Protein AF-A0A7Y0ZDL3-F1 (afdb_monomer_lite)

pLDDT: mean 81.33, std 14.42, range [29.66, 95.25]

Radius of gyration: 16.99 Å; chains: 1; bounding box: 47×40×41 Å

Secondary structure (DSSP, 8-state):
---PPP---HHHHHHHHHHHHHHHT-TTT--PPB---SS--SPPPBPPPPPTTHHHHHHHHHHH-HHHHHHHHHHHHHHHHHHHH--TT--TTS--HHHH--SHHHHHHHHHHHHHHHH-TT-THHHHHHHHHHHHHHHHHHHHHHHHT---HHHHHHHHHHHHHHHT-HHHHHHHHHHHTTSHHHHHHHHHHHHHHHHHHHHHHHHH-TT-HHHHSPPP----

Structure (mmCIF, N/CA/C/O backbone):
data_AF-A0A7Y0ZDL3-F1
#
_entry.id   AF-A0A7Y0ZDL3-F1
#
loop_
_atom_site.group_PDB
_atom_site.id
_atom_site.type_symbol
_atom_site.label_atom_id
_atom_site.label_alt_id
_atom_site.label_comp_id
_atom_site.label_asym_id
_atom_site.label_entity_id
_atom_site.label_seq_id
_atom_site.pdbx_PDB_ins_code
_atom_site.Cartn_x
_atom_site.Cartn_y
_atom_site.Cartn_z
_atom_site.occupancy
_atom_site.B_iso_or_equiv
_atom_site.auth_seq_id
_atom_site.auth_comp_id
_atom_site.auth_asym_id
_atom_site.auth_atom_id
_atom_site.pdbx_PDB_model_num
ATOM 1 N N . MET A 1 1 ? -20.810 -1.955 17.744 1.00 29.66 1 MET A N 1
ATOM 2 C CA . MET A 1 1 ? -20.330 -3.353 17.796 1.00 29.66 1 MET A CA 1
ATOM 3 C C . MET A 1 1 ? -18.933 -3.372 17.199 1.00 29.66 1 MET A C 1
ATOM 5 O O . MET A 1 1 ? -18.768 -2.833 16.114 1.00 29.66 1 MET A O 1
ATOM 9 N N . SER A 1 2 ? -17.932 -3.870 17.929 1.00 33.62 2 SER A N 1
ATOM 10 C CA . SER A 1 2 ? -16.551 -3.955 17.432 1.00 33.62 2 SER A CA 1
ATOM 11 C C . SER A 1 2 ? -16.478 -5.086 16.408 1.00 33.62 2 SER A C 1
ATOM 13 O O . SER A 1 2 ? -16.576 -6.255 16.780 1.00 33.62 2 SER A O 1
ATOM 15 N N . ILE A 1 3 ? -16.409 -4.742 15.122 1.00 42.50 3 ILE A N 1
ATOM 16 C CA . ILE A 1 3 ? -16.114 -5.708 14.063 1.00 42.50 3 ILE A CA 1
ATOM 17 C C . ILE A 1 3 ? -14.666 -6.133 14.303 1.00 42.50 3 ILE A C 1
ATOM 19 O O . ILE A 1 3 ? -13.762 -5.307 14.202 1.00 42.50 3 ILE A O 1
ATOM 23 N N . LYS A 1 4 ? -14.446 -7.389 14.704 1.00 55.75 4 LYS A N 1
ATOM 24 C CA . LYS A 1 4 ? -13.088 -7.928 14.811 1.00 55.75 4 LYS A CA 1
ATOM 25 C C . LYS A 1 4 ? -12.464 -7.875 13.419 1.00 55.75 4 LYS A C 1
ATOM 27 O O . LYS A 1 4 ? -13.044 -8.423 12.485 1.00 55.75 4 LYS A O 1
ATOM 32 N N . SER A 1 5 ? -11.314 -7.218 13.292 1.00 60.34 5 SER A N 1
ATOM 33 C CA . SER A 1 5 ? -10.547 -7.219 12.049 1.00 60.34 5 SER A CA 1
ATOM 34 C C . SER A 1 5 ? -10.265 -8.662 11.607 1.00 60.34 5 SER A C 1
ATOM 36 O O . SER A 1 5 ? -10.035 -9.523 12.466 1.00 60.34 5 SER A O 1
ATOM 38 N N . PRO A 1 6 ? -10.293 -8.955 10.296 1.00 67.00 6 PRO A N 1
ATOM 39 C CA . PRO A 1 6 ? -9.983 -10.288 9.796 1.00 67.00 6 PRO A CA 1
ATOM 40 C C . PRO A 1 6 ? -8.557 -10.676 10.200 1.00 67.00 6 PRO A C 1
ATOM 42 O O . PRO A 1 6 ? -7.637 -9.866 10.119 1.00 67.00 6 PRO A O 1
ATOM 45 N N . VAL A 1 7 ? -8.355 -11.914 10.646 1.00 80.88 7 VAL A N 1
ATOM 46 C CA . VAL A 1 7 ? -7.016 -12.425 10.968 1.00 80.88 7 VAL A CA 1
ATOM 47 C C . VAL A 1 7 ? -6.494 -13.163 9.741 1.00 80.88 7 VAL A C 1
ATOM 49 O O . VAL A 1 7 ? -6.932 -14.277 9.461 1.00 80.88 7 VAL A O 1
ATOM 52 N N . PHE A 1 8 ? -5.585 -12.532 8.999 1.00 88.12 8 PHE A N 1
ATOM 53 C CA . PHE A 1 8 ? -4.926 -13.148 7.847 1.00 88.12 8 PHE A CA 1
ATOM 54 C C . PHE A 1 8 ? -3.656 -13.881 8.276 1.00 88.12 8 PHE A C 1
ATOM 56 O O . PHE A 1 8 ? -2.901 -13.397 9.120 1.00 88.12 8 PHE A O 1
ATOM 63 N N . THR A 1 9 ? -3.406 -15.046 7.685 1.00 90.56 9 THR A N 1
ATOM 64 C CA . THR A 1 9 ? -2.157 -15.784 7.892 1.00 90.56 9 THR A CA 1
ATOM 65 C C . THR A 1 9 ? -1.012 -15.156 7.099 1.00 90.56 9 THR A C 1
ATOM 67 O O . THR A 1 9 ? -1.233 -14.501 6.080 1.00 90.56 9 THR A O 1
ATOM 70 N N . GLU A 1 10 ? 0.229 -15.409 7.525 1.00 92.44 10 GLU A N 1
ATOM 71 C CA . GLU A 1 10 ? 1.434 -14.976 6.799 1.00 92.44 10 GLU A CA 1
ATOM 72 C C . GLU A 1 10 ? 1.408 -15.437 5.334 1.00 92.44 10 GLU A C 1
ATOM 74 O O . GLU A 1 10 ? 1.715 -14.661 4.439 1.00 92.44 10 GLU A O 1
ATOM 79 N N . ALA A 1 11 ? 0.943 -16.664 5.073 1.00 91.75 11 ALA A N 1
ATOM 80 C CA . ALA A 1 11 ? 0.829 -17.204 3.720 1.00 91.75 11 ALA A CA 1
ATOM 81 C C . ALA A 1 11 ? -0.214 -16.464 2.864 1.00 91.75 11 ALA A C 1
ATOM 83 O O . ALA A 1 11 ? 0.045 -16.185 1.695 1.00 91.75 11 ALA A O 1
ATOM 84 N N . GLN A 1 12 ? -1.376 -16.118 3.435 1.00 92.25 12 GLN A N 1
ATOM 85 C CA . GLN A 1 12 ? -2.401 -15.341 2.726 1.00 92.25 12 GLN A CA 1
ATOM 86 C C . GLN A 1 12 ? -1.878 -13.950 2.358 1.00 92.25 12 GLN A C 1
ATOM 88 O O . GLN A 1 12 ? -2.032 -13.511 1.220 1.00 92.25 12 GLN A O 1
ATOM 93 N N . VAL A 1 13 ? -1.231 -13.276 3.312 1.00 92.75 13 VAL A N 1
ATOM 94 C CA . VAL A 1 13 ? -0.652 -11.945 3.100 1.00 92.75 13 VAL A CA 1
ATOM 95 C C . VAL A 1 13 ? 0.498 -12.008 2.093 1.00 92.75 13 VAL A C 1
ATOM 97 O O . VAL A 1 13 ? 0.552 -11.187 1.182 1.00 92.75 13 VAL A O 1
ATOM 100 N N . GLY A 1 14 ? 1.375 -13.007 2.208 1.00 93.31 14 GLY A N 1
ATOM 101 C CA . GLY A 1 14 ? 2.496 -13.223 1.295 1.00 93.31 14 GLY A CA 1
ATOM 102 C C . GLY A 1 14 ? 2.042 -13.431 -0.146 1.00 93.31 14 GLY A C 1
ATOM 103 O O . GLY A 1 14 ? 2.567 -12.778 -1.040 1.00 93.31 14 GLY A O 1
ATOM 104 N N . ALA A 1 15 ? 1.015 -14.255 -0.377 1.00 91.69 15 ALA A N 1
ATOM 105 C CA . ALA A 1 15 ? 0.464 -14.472 -1.714 1.00 91.69 15 ALA A CA 1
ATOM 106 C C . ALA A 1 15 ? -0.126 -13.186 -2.322 1.00 91.69 15 ALA A C 1
ATOM 108 O O . ALA A 1 15 ? 0.198 -12.832 -3.456 1.00 91.69 15 ALA A O 1
ATOM 109 N N . ALA A 1 16 ? -0.930 -12.445 -1.551 1.00 92.12 16 ALA A N 1
ATOM 110 C CA . ALA A 1 16 ? -1.521 -11.187 -2.009 1.00 92.12 16 ALA A CA 1
ATOM 111 C C . ALA A 1 16 ? -0.452 -10.130 -2.335 1.00 92.12 16 ALA A C 1
ATOM 113 O O . ALA A 1 16 ? -0.540 -9.433 -3.347 1.00 92.12 16 ALA A O 1
ATOM 114 N N . LEU A 1 17 ? 0.583 -10.027 -1.498 1.00 94.38 17 LEU A N 1
ATOM 115 C CA . LEU A 1 17 ? 1.701 -9.111 -1.714 1.00 94.38 17 LEU A CA 1
ATOM 116 C C . LEU A 1 17 ? 2.588 -9.540 -2.881 1.00 94.38 17 LEU A C 1
ATOM 118 O O . LEU A 1 17 ? 3.048 -8.674 -3.614 1.00 94.38 17 LEU A O 1
ATOM 122 N N . ALA A 1 18 ? 2.804 -10.839 -3.094 1.00 93.50 18 ALA A N 1
ATOM 123 C CA . ALA A 1 18 ? 3.560 -11.341 -4.240 1.00 93.50 18 ALA A CA 1
ATOM 124 C C . ALA A 1 18 ? 2.878 -10.967 -5.563 1.00 93.50 18 ALA A C 1
ATOM 126 O O . ALA A 1 18 ? 3.535 -10.512 -6.497 1.00 93.50 18 ALA A O 1
ATOM 127 N N . GLN A 1 19 ? 1.549 -11.076 -5.622 1.00 90.75 19 GLN A N 1
ATOM 128 C CA . GLN A 1 19 ? 0.766 -10.643 -6.781 1.00 90.75 19 GLN A CA 1
ATOM 129 C C . GLN A 1 19 ? 0.789 -9.123 -6.965 1.00 90.75 19 GLN A C 1
ATOM 131 O O . GLN A 1 19 ? 0.896 -8.639 -8.090 1.00 90.75 19 GLN A O 1
ATOM 136 N N . ALA A 1 20 ? 0.705 -8.363 -5.870 1.00 91.88 20 ALA A N 1
ATOM 137 C CA . ALA A 1 20 ? 0.750 -6.905 -5.914 1.00 91.88 20 ALA A CA 1
ATOM 138 C C . ALA A 1 20 ? 2.154 -6.357 -6.220 1.00 91.88 20 ALA A C 1
ATOM 140 O O . ALA A 1 20 ? 2.264 -5.260 -6.761 1.00 91.88 20 ALA A O 1
ATOM 141 N N . ALA A 1 21 ? 3.228 -7.089 -5.908 1.00 91.81 21 ALA A N 1
ATOM 142 C CA . ALA A 1 21 ? 4.608 -6.615 -6.030 1.00 91.81 21 ALA A CA 1
ATOM 143 C C . ALA A 1 21 ? 4.950 -6.160 -7.457 1.00 91.81 21 ALA A C 1
ATOM 145 O O . ALA A 1 21 ? 5.568 -5.110 -7.626 1.00 91.81 21 ALA A O 1
ATOM 146 N N . GLY A 1 22 ? 4.481 -6.888 -8.478 1.00 89.56 22 GLY A N 1
ATOM 147 C CA . GLY A 1 22 ? 4.678 -6.511 -9.883 1.00 89.56 22 GLY A CA 1
ATOM 148 C C . GLY A 1 22 ? 4.036 -5.170 -10.258 1.00 89.56 22 GLY A C 1
ATOM 149 O O . GLY A 1 22 ? 4.544 -4.467 -11.126 1.00 89.56 22 GLY A O 1
ATOM 150 N N . LEU A 1 23 ? 2.964 -4.783 -9.562 1.00 91.56 23 LEU A N 1
ATOM 151 C CA . LEU A 1 23 ? 2.275 -3.501 -9.727 1.00 91.56 23 LEU A CA 1
ATOM 152 C C . LEU A 1 23 ? 2.922 -2.406 -8.864 1.00 91.56 23 LEU A C 1
ATOM 154 O O . LEU A 1 23 ? 3.102 -1.277 -9.316 1.00 91.56 23 LEU A O 1
ATOM 158 N N . ILE A 1 24 ? 3.320 -2.742 -7.632 1.00 91.19 24 ILE A N 1
ATOM 159 C CA . ILE A 1 24 ? 3.966 -1.819 -6.686 1.00 91.19 24 ILE A CA 1
ATOM 160 C C . ILE A 1 24 ? 5.300 -1.312 -7.223 1.00 91.19 24 ILE A C 1
ATOM 162 O O . ILE A 1 24 ? 5.547 -0.098 -7.233 1.00 91.19 24 ILE A O 1
ATOM 166 N N . PHE A 1 25 ? 6.123 -2.242 -7.701 1.00 91.19 25 PHE A N 1
ATOM 167 C CA . PHE A 1 25 ? 7.469 -1.983 -8.197 1.00 91.19 25 PHE A CA 1
ATOM 168 C C . PHE A 1 25 ? 7.529 -1.857 -9.718 1.00 91.19 25 PHE A C 1
ATOM 170 O O . PHE A 1 25 ? 8.612 -1.914 -10.298 1.00 91.19 25 PHE A O 1
ATOM 177 N N . HIS A 1 26 ? 6.381 -1.671 -10.378 1.00 90.31 26 HIS A N 1
ATOM 178 C CA . HIS A 1 26 ? 6.363 -1.494 -11.821 1.00 90.31 26 HIS A CA 1
ATOM 179 C C . HIS A 1 26 ? 7.231 -0.282 -12.221 1.00 90.31 26 HIS A C 1
ATOM 181 O O . HIS A 1 26 ? 7.056 0.789 -11.633 1.00 90.31 26 HIS A O 1
ATOM 187 N N . PRO A 1 27 ? 8.106 -0.378 -13.243 1.00 84.88 27 PRO A N 1
ATOM 188 C CA . PRO A 1 27 ? 9.047 0.693 -13.600 1.00 84.88 27 PRO A CA 1
ATOM 189 C C . PRO A 1 27 ? 8.412 2.049 -13.941 1.00 84.88 27 PRO A C 1
ATOM 191 O O . PRO A 1 27 ? 9.058 3.083 -13.833 1.00 84.88 27 PRO A O 1
ATOM 194 N N . GLN A 1 28 ? 7.147 2.055 -14.371 1.00 82.81 28 GLN A N 1
ATOM 195 C CA . GLN A 1 28 ? 6.403 3.291 -14.656 1.00 82.81 28 GLN A CA 1
ATOM 196 C C . GLN A 1 28 ? 5.867 3.991 -13.397 1.00 82.81 28 GLN A C 1
ATOM 198 O O . GLN A 1 28 ? 5.511 5.167 -13.456 1.00 82.81 28 GLN A O 1
ATOM 203 N N . LEU A 1 29 ? 5.776 3.275 -12.274 1.00 81.50 29 LEU A N 1
ATOM 204 C CA . LEU A 1 29 ? 5.178 3.766 -11.033 1.00 81.50 29 LEU A CA 1
ATOM 205 C C . LEU A 1 29 ? 6.212 3.942 -9.928 1.00 81.50 29 LEU A C 1
ATOM 207 O O . LEU A 1 29 ? 6.164 4.933 -9.207 1.00 81.50 29 LEU A O 1
ATOM 211 N N . PHE A 1 30 ? 7.124 2.983 -9.782 1.00 83.06 30 PHE A N 1
ATOM 212 C CA . PHE A 1 30 ? 8.132 3.016 -8.738 1.00 83.06 30 PHE A CA 1
ATOM 213 C C . PHE A 1 30 ? 9.218 4.036 -9.044 1.00 83.06 30 PHE A C 1
ATOM 215 O O . PHE A 1 30 ? 9.770 4.082 -10.144 1.00 83.06 30 PHE A O 1
ATOM 222 N N . ARG A 1 31 ? 9.534 4.844 -8.035 1.00 80.81 31 ARG A N 1
ATOM 223 C CA . ARG A 1 31 ? 10.557 5.876 -8.112 1.00 80.81 31 ARG A CA 1
ATOM 224 C C . ARG A 1 31 ? 11.473 5.740 -6.901 1.00 80.81 31 ARG A C 1
ATOM 226 O O . ARG A 1 31 ? 10.969 5.753 -5.780 1.00 80.81 31 ARG A O 1
ATOM 233 N N . PRO A 1 32 ? 12.797 5.650 -7.095 1.00 83.06 32 PRO A N 1
ATOM 234 C CA . PRO A 1 32 ? 13.728 5.729 -5.984 1.00 83.06 32 PRO A CA 1
ATOM 235 C C . PRO A 1 32 ? 13.571 7.069 -5.261 1.00 83.06 32 PRO A C 1
ATOM 237 O O . PRO A 1 32 ? 13.700 8.124 -5.884 1.00 83.06 32 PRO A O 1
ATOM 240 N N . MET A 1 33 ? 13.287 7.037 -3.961 1.00 86.56 33 MET A N 1
ATOM 241 C CA . MET A 1 33 ? 13.129 8.240 -3.147 1.00 86.56 33 MET A CA 1
ATOM 242 C C . MET A 1 33 ? 14.421 8.592 -2.420 1.00 86.56 33 MET A C 1
ATOM 244 O O . MET A 1 33 ? 15.151 7.691 -2.005 1.00 86.56 33 MET A O 1
ATOM 248 N N . PRO A 1 34 ? 14.718 9.881 -2.204 1.00 81.12 34 PRO A N 1
ATOM 249 C CA . PRO A 1 34 ? 15.809 10.268 -1.323 1.00 81.12 34 PRO A CA 1
ATOM 250 C C . PRO A 1 34 ? 15.528 9.813 0.119 1.00 81.12 34 PRO A C 1
ATOM 252 O O . PRO A 1 34 ? 14.418 9.963 0.637 1.00 81.12 34 PRO A O 1
ATOM 255 N N . LYS A 1 35 ? 16.555 9.283 0.790 1.00 79.75 35 LYS A N 1
ATOM 256 C CA . LYS A 1 35 ? 16.533 9.056 2.237 1.00 79.75 35 LYS A CA 1
ATOM 257 C C . LYS A 1 35 ? 16.864 10.372 2.941 1.00 79.75 35 LYS A C 1
ATOM 259 O O . LYS A 1 35 ? 17.979 10.881 2.827 1.00 79.75 35 LYS A O 1
ATOM 264 N N . ILE A 1 36 ? 15.896 10.929 3.660 1.00 76.38 36 ILE A N 1
ATOM 265 C CA . ILE A 1 36 ? 16.083 12.121 4.491 1.00 76.38 36 ILE A CA 1
ATOM 266 C C . ILE A 1 36 ? 16.839 11.676 5.746 1.00 76.38 36 ILE A C 1
ATOM 268 O O . ILE A 1 36 ? 16.393 10.764 6.43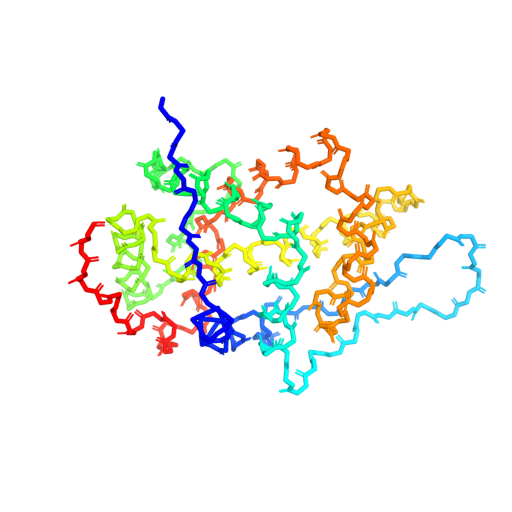3 1.00 76.38 36 ILE A O 1
ATOM 272 N N . THR A 1 37 ? 17.983 12.294 6.048 1.00 69.44 37 THR A N 1
ATOM 273 C CA . THR A 1 37 ? 18.784 12.017 7.252 1.00 69.44 37 THR A CA 1
ATOM 274 C C . THR A 1 37 ? 18.732 13.192 8.229 1.00 69.44 37 THR A C 1
ATOM 276 O O . THR A 1 37 ? 18.714 14.360 7.832 1.00 69.44 37 THR A O 1
ATOM 279 N N . LEU A 1 38 ? 18.716 12.891 9.532 1.00 64.00 38 LEU A N 1
ATOM 280 C CA . LEU A 1 38 ? 18.836 13.909 10.575 1.00 64.00 38 LEU A CA 1
ATOM 281 C C . LEU A 1 38 ? 20.298 14.366 10.677 1.00 64.00 38 LEU A C 1
ATOM 283 O O . LEU A 1 38 ? 21.158 13.619 11.129 1.00 64.00 38 LEU A O 1
ATOM 287 N N . GLY A 1 39 ? 20.565 15.614 10.290 1.00 60.72 39 GLY A N 1
ATOM 288 C CA . GLY A 1 39 ? 21.774 16.337 10.694 1.00 60.72 39 GLY A CA 1
ATOM 289 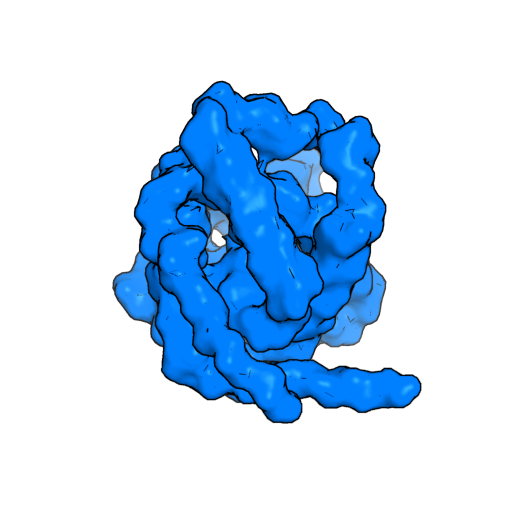C C . GLY A 1 39 ? 23.071 16.098 9.910 1.00 60.72 39 GLY A C 1
ATOM 290 O O . GLY A 1 39 ? 24.058 16.732 10.273 1.00 60.72 39 GLY A O 1
ATOM 291 N N . GLU A 1 40 ? 23.119 15.285 8.846 1.00 55.00 40 GLU A N 1
ATOM 292 C CA . GLU A 1 40 ? 24.395 14.996 8.163 1.00 55.00 40 GLU A CA 1
ATOM 293 C C . GLU A 1 40 ? 24.524 15.459 6.706 1.00 55.00 40 GLU A C 1
ATOM 295 O O . GLU A 1 40 ? 23.649 15.290 5.856 1.00 55.00 40 GLU A O 1
ATOM 300 N N . VAL A 1 41 ? 25.713 16.026 6.471 1.00 51.12 41 VAL A N 1
ATOM 301 C CA . VAL A 1 41 ? 26.390 16.280 5.202 1.00 51.12 41 VAL A CA 1
ATOM 302 C C . VAL A 1 41 ? 27.036 14.962 4.764 1.00 51.12 41 VAL A C 1
ATOM 304 O O . VAL A 1 41 ? 27.962 14.476 5.405 1.00 51.12 41 VAL A O 1
ATOM 307 N N . GLY A 1 42 ? 26.541 14.390 3.671 1.00 49.97 42 GLY A N 1
ATOM 308 C CA . GLY A 1 42 ? 27.000 13.139 3.068 1.00 49.97 42 GLY A CA 1
ATOM 309 C C . GLY A 1 42 ? 26.349 12.950 1.696 1.00 49.97 42 GLY A C 1
ATOM 310 O O . GLY A 1 42 ? 25.494 13.748 1.304 1.00 49.97 42 GLY A O 1
ATOM 311 N N . ALA A 1 43 ? 26.764 11.932 0.936 1.00 54.03 43 ALA A N 1
ATOM 312 C CA . ALA A 1 43 ? 26.153 11.651 -0.363 1.00 54.03 43 ALA A CA 1
ATOM 313 C C . ALA A 1 43 ? 24.657 11.310 -0.181 1.00 54.03 43 ALA A C 1
ATOM 315 O O . ALA A 1 43 ? 24.334 10.533 0.721 1.00 54.03 43 ALA A O 1
ATOM 316 N N . PRO A 1 44 ? 23.747 11.855 -1.012 1.00 61.25 44 PRO A N 1
ATOM 317 C CA . PRO A 1 44 ? 22.332 11.510 -0.947 1.00 61.25 44 PRO A CA 1
ATOM 318 C C . PRO A 1 44 ? 22.161 9.995 -1.096 1.00 61.25 44 PRO A C 1
ATOM 320 O O . PRO A 1 44 ? 22.556 9.423 -2.111 1.00 61.25 44 PRO A O 1
ATOM 323 N N . SER A 1 45 ? 21.594 9.339 -0.084 1.00 68.44 45 SER A N 1
ATOM 324 C CA . SER A 1 45 ? 21.169 7.944 -0.201 1.00 68.44 45 SER A CA 1
ATOM 325 C C . SER A 1 45 ? 19.772 7.907 -0.819 1.00 68.44 45 SER A C 1
ATOM 327 O O . SER A 1 45 ? 18.963 8.805 -0.584 1.00 68.44 45 SER A O 1
ATOM 329 N N . GLN A 1 46 ? 19.493 6.888 -1.627 1.00 79.69 46 GLN A N 1
ATOM 330 C CA . GLN A 1 46 ? 18.163 6.629 -2.171 1.00 79.69 46 GLN A CA 1
ATOM 331 C C . GLN A 1 46 ? 17.605 5.341 -1.577 1.00 79.69 46 GLN A C 1
ATOM 333 O O . GLN A 1 46 ? 18.352 4.501 -1.072 1.00 79.69 46 GLN A O 1
ATOM 338 N N . THR A 1 47 ? 16.288 5.179 -1.632 1.00 80.00 47 THR A N 1
ATOM 339 C CA . THR A 1 47 ? 15.637 3.901 -1.358 1.00 80.00 47 THR A CA 1
ATOM 340 C C . THR A 1 47 ? 16.262 2.818 -2.217 1.00 80.00 47 THR A C 1
ATOM 342 O O . THR A 1 47 ? 16.391 2.972 -3.434 1.00 80.00 47 THR A O 1
ATOM 345 N N . GLU A 1 48 ? 16.635 1.727 -1.568 1.00 79.81 48 GLU A N 1
ATOM 346 C CA . GLU A 1 48 ? 17.177 0.559 -2.245 1.00 79.81 48 GLU A CA 1
ATOM 347 C C . GLU A 1 48 ? 16.102 -0.101 -3.119 1.00 79.81 48 GLU A C 1
ATOM 349 O O . GLU A 1 48 ? 14.908 0.109 -2.885 1.00 79.81 48 GLU A O 1
ATOM 354 N N . PRO A 1 49 ? 16.491 -0.873 -4.149 1.00 79.94 49 PRO A N 1
ATOM 355 C CA . PRO A 1 49 ? 15.542 -1.698 -4.885 1.00 79.94 49 PRO A CA 1
ATOM 356 C C . PRO A 1 49 ? 14.837 -2.697 -3.949 1.00 79.94 49 PRO A C 1
ATOM 358 O O . PRO A 1 49 ? 15.364 -3.026 -2.881 1.00 79.94 49 PRO A O 1
ATOM 361 N N . PRO A 1 50 ? 13.651 -3.198 -4.337 1.00 83.94 50 PRO A N 1
ATOM 362 C CA . PRO A 1 50 ? 12.940 -4.183 -3.536 1.00 83.94 50 PRO A CA 1
ATOM 363 C C . PRO A 1 50 ? 13.781 -5.444 -3.325 1.00 83.94 50 PRO A C 1
ATOM 365 O O . PRO A 1 50 ? 14.481 -5.895 -4.230 1.00 83.94 50 PRO A O 1
ATOM 368 N N . ALA A 1 51 ? 13.695 -6.027 -2.129 1.00 81.38 51 ALA A N 1
ATOM 369 C CA . ALA A 1 51 ? 14.374 -7.283 -1.824 1.00 81.38 51 ALA A CA 1
ATOM 370 C C . ALA A 1 51 ? 13.830 -8.455 -2.667 1.00 81.38 51 ALA A C 1
ATOM 372 O O . ALA A 1 51 ? 12.633 -8.516 -2.940 1.00 81.38 51 ALA A O 1
ATOM 373 N N . ASP A 1 52 ? 14.676 -9.445 -2.975 1.00 82.50 52 ASP A N 1
ATOM 374 C CA . ASP A 1 52 ? 14.283 -10.632 -3.763 1.00 82.50 52 ASP A CA 1
ATOM 375 C C . ASP A 1 52 ? 13.080 -11.398 -3.167 1.00 82.50 52 ASP A C 1
ATOM 377 O O . ASP A 1 52 ? 12.238 -11.906 -3.901 1.00 82.50 52 ASP A O 1
ATOM 381 N N . ASP A 1 53 ? 12.957 -11.433 -1.834 1.00 89.75 53 ASP A N 1
ATOM 382 C CA . ASP A 1 53 ? 11.799 -11.978 -1.100 1.00 89.75 53 ASP A CA 1
ATOM 383 C C . ASP A 1 53 ? 11.023 -10.869 -0.368 1.00 89.75 53 ASP A C 1
ATOM 385 O O . ASP A 1 53 ? 10.725 -10.937 0.828 1.00 89.75 53 ASP A O 1
ATOM 389 N N . TRP A 1 54 ? 10.751 -9.770 -1.072 1.00 94.44 54 TRP A N 1
ATOM 390 C CA . TRP A 1 54 ? 10.033 -8.629 -0.509 1.00 94.44 54 TRP A CA 1
ATOM 391 C C . TRP A 1 54 ? 8.682 -9.037 0.099 1.00 94.44 54 TRP A C 1
ATOM 393 O O . TRP A 1 54 ? 8.379 -8.705 1.245 1.00 94.44 54 TRP A O 1
ATOM 403 N N . SER A 1 55 ? 7.886 -9.805 -0.651 1.00 94.00 55 SER A N 1
ATOM 404 C CA . SER A 1 55 ? 6.534 -10.198 -0.233 1.00 94.00 55 SER A CA 1
ATOM 405 C C . SER A 1 55 ? 6.529 -11.062 1.033 1.00 94.00 55 SER A C 1
ATOM 407 O O . SER A 1 55 ? 5.744 -10.787 1.943 1.00 94.00 55 SER A O 1
ATOM 409 N N . GLY A 1 56 ? 7.437 -12.042 1.141 1.00 93.56 56 GLY A N 1
ATOM 410 C CA . GLY A 1 56 ? 7.585 -12.882 2.327 1.00 93.56 56 GLY A CA 1
ATOM 411 C C . GLY A 1 56 ? 8.015 -12.075 3.550 1.00 93.56 56 GLY A C 1
ATOM 412 O O . GLY A 1 56 ? 7.412 -12.184 4.619 1.00 93.56 56 GLY A O 1
ATOM 413 N N . LYS A 1 57 ? 8.990 -11.174 3.392 1.00 94.31 57 LYS A N 1
ATOM 414 C CA . LYS A 1 57 ? 9.475 -10.314 4.484 1.00 94.31 57 LYS A CA 1
ATOM 415 C C . LYS A 1 57 ? 8.421 -9.329 4.998 1.00 94.31 57 LYS A C 1
ATOM 417 O O . LYS A 1 57 ? 8.291 -9.153 6.217 1.00 94.31 57 LYS A O 1
ATOM 422 N N . ILE A 1 58 ? 7.645 -8.704 4.109 1.00 95.25 58 ILE A N 1
ATOM 423 C CA . ILE A 1 58 ? 6.551 -7.808 4.513 1.00 95.25 58 ILE A CA 1
ATOM 424 C C . ILE A 1 58 ? 5.408 -8.600 5.153 1.00 95.25 58 ILE A C 1
ATOM 426 O O . ILE A 1 58 ? 4.885 -8.166 6.180 1.00 95.25 58 ILE A O 1
ATOM 430 N N . ALA A 1 59 ? 5.060 -9.779 4.632 1.00 95.00 59 ALA A N 1
ATOM 431 C CA . ALA A 1 59 ? 4.063 -10.648 5.256 1.00 95.00 59 ALA A CA 1
ATOM 432 C C . ALA A 1 59 ? 4.479 -11.096 6.666 1.00 95.00 59 ALA A C 1
ATOM 434 O O . ALA A 1 59 ? 3.671 -11.049 7.597 1.00 95.00 59 ALA A O 1
ATOM 435 N N . SER A 1 60 ? 5.753 -11.444 6.858 1.00 93.81 60 SER A N 1
ATOM 436 C CA . SER A 1 60 ? 6.290 -11.783 8.178 1.00 93.81 60 SER A CA 1
ATOM 437 C C . SER A 1 60 ? 6.225 -10.590 9.131 1.00 93.81 60 SER A C 1
ATOM 439 O O . SER A 1 60 ? 5.801 -10.721 10.280 1.00 93.81 60 SER A O 1
ATOM 441 N N . SER A 1 61 ? 6.576 -9.397 8.641 1.00 93.31 61 SER A N 1
ATOM 442 C CA . SER A 1 61 ? 6.457 -8.146 9.398 1.00 93.31 61 SER A CA 1
ATOM 443 C C . SER A 1 61 ? 5.010 -7.846 9.783 1.00 93.31 61 SER A C 1
ATOM 445 O O . SER A 1 61 ? 4.755 -7.476 10.924 1.00 93.31 61 SER A O 1
ATOM 447 N N . PHE A 1 62 ? 4.053 -8.065 8.879 1.00 92.69 62 PHE A N 1
ATOM 448 C CA . PHE A 1 62 ? 2.624 -7.912 9.149 1.00 92.69 62 PHE A CA 1
ATOM 449 C C . PHE A 1 62 ? 2.180 -8.785 10.327 1.00 92.69 62 PHE A C 1
ATOM 451 O O . PHE A 1 62 ? 1.584 -8.284 11.273 1.00 92.69 62 PHE A O 1
ATOM 458 N N . VAL A 1 63 ? 2.533 -10.071 10.338 1.00 91.19 63 VAL A N 1
ATOM 459 C CA . VAL A 1 63 ? 2.135 -10.976 11.431 1.00 91.19 63 VAL A CA 1
ATOM 460 C C . VAL A 1 63 ? 2.865 -10.664 12.744 1.00 91.19 63 VAL A C 1
ATOM 462 O O . VAL A 1 63 ? 2.289 -10.805 13.823 1.00 91.19 63 VAL A O 1
ATOM 465 N N . ARG A 1 64 ? 4.129 -10.230 12.678 1.00 90.50 64 ARG A N 1
ATOM 466 C CA . ARG A 1 64 ? 4.986 -10.018 13.859 1.00 90.50 64 ARG A CA 1
ATOM 467 C C . ARG A 1 64 ? 4.870 -8.632 14.489 1.00 90.50 64 ARG A C 1
ATOM 469 O O . ARG A 1 64 ? 5.252 -8.479 15.647 1.00 90.50 64 ARG A O 1
ATOM 476 N N . LEU A 1 65 ? 4.380 -7.630 13.758 1.00 90.50 65 LEU A N 1
ATOM 477 C CA . LEU A 1 65 ? 4.270 -6.241 14.210 1.00 90.50 65 LEU A CA 1
ATOM 478 C C . LEU A 1 65 ? 2.787 -5.843 14.336 1.00 90.50 65 LEU A C 1
ATOM 480 O O . LEU A 1 65 ? 2.207 -5.340 13.371 1.00 90.50 65 LEU A O 1
ATOM 484 N N . PRO A 1 66 ? 2.162 -5.981 15.526 1.00 87.94 66 PRO A N 1
ATOM 485 C CA . PRO A 1 66 ? 0.736 -5.696 15.706 1.00 87.94 66 PRO A CA 1
ATOM 486 C C . PRO A 1 66 ? 0.333 -4.276 15.303 1.00 87.94 66 PRO A C 1
ATOM 488 O O . PRO A 1 66 ? -0.735 -4.077 14.740 1.00 87.94 66 PRO A O 1
ATOM 491 N N . VAL A 1 67 ? 1.206 -3.293 15.552 1.00 88.62 67 VAL A N 1
ATOM 492 C CA . VAL A 1 67 ? 0.974 -1.886 15.186 1.00 88.62 67 VAL A CA 1
ATOM 493 C C . VAL A 1 67 ? 0.886 -1.715 13.667 1.00 88.62 67 VAL A C 1
ATOM 495 O O . VAL A 1 67 ? 0.058 -0.949 13.185 1.00 88.62 67 VAL A O 1
ATOM 498 N N . PHE A 1 68 ? 1.707 -2.445 12.909 1.00 90.44 68 PHE A N 1
ATOM 499 C CA . PHE A 1 68 ? 1.687 -2.399 11.450 1.00 90.44 68 PHE A CA 1
ATOM 500 C C . PHE A 1 68 ? 0.445 -3.102 10.891 1.00 90.44 68 PHE A C 1
ATOM 502 O O . PHE A 1 68 ? -0.263 -2.517 10.075 1.00 90.44 68 PHE A O 1
ATOM 509 N N . ALA A 1 69 ? 0.126 -4.308 11.376 1.00 91.00 69 ALA A N 1
ATOM 510 C CA . ALA A 1 69 ? -1.083 -5.016 10.957 1.00 91.00 69 ALA A CA 1
ATOM 511 C C . ALA A 1 69 ? -2.361 -4.223 11.249 1.00 91.00 69 ALA A C 1
ATOM 513 O O . ALA A 1 69 ? -3.192 -4.058 10.357 1.00 91.00 69 ALA A O 1
ATOM 514 N N . ASP A 1 70 ? -2.503 -3.693 12.466 1.00 90.50 70 ASP A N 1
ATOM 515 C CA . ASP A 1 70 ? -3.683 -2.921 12.864 1.00 90.50 70 ASP A CA 1
ATOM 516 C C . ASP A 1 70 ? -3.815 -1.641 12.024 1.00 90.50 70 ASP A C 1
ATOM 518 O O . ASP A 1 70 ? -4.903 -1.320 11.550 1.00 90.50 70 ASP A O 1
ATOM 522 N N . PHE A 1 71 ? -2.702 -0.955 11.736 1.00 91.06 71 PHE A N 1
ATOM 523 C CA . PHE A 1 71 ? -2.703 0.202 10.840 1.00 91.06 71 PHE A CA 1
ATOM 524 C C . PHE A 1 71 ? -3.203 -0.150 9.432 1.00 91.06 71 PHE A C 1
ATOM 526 O O . PHE A 1 71 ? -4.122 0.496 8.923 1.00 91.06 71 PHE A O 1
ATOM 533 N N . ILE A 1 72 ? -2.646 -1.193 8.809 1.00 92.88 72 ILE A N 1
ATOM 534 C CA . ILE A 1 72 ? -3.027 -1.617 7.454 1.00 92.88 72 ILE A CA 1
ATOM 535 C C . ILE A 1 72 ? -4.495 -2.064 7.410 1.00 92.88 72 ILE A C 1
ATOM 537 O O . ILE A 1 72 ? -5.223 -1.700 6.487 1.00 92.88 72 ILE A O 1
ATOM 541 N N . GLN A 1 73 ? -4.964 -2.800 8.419 1.00 91.81 73 GLN A N 1
ATOM 542 C CA . GLN A 1 73 ? -6.355 -3.256 8.493 1.00 91.81 73 GLN A CA 1
ATOM 543 C C . GLN A 1 73 ? -7.343 -2.104 8.691 1.00 91.81 73 GLN A C 1
ATOM 545 O O . GLN A 1 73 ? -8.410 -2.096 8.074 1.00 91.81 73 GLN A O 1
ATOM 550 N N . ARG A 1 74 ? -6.995 -1.099 9.500 1.00 91.88 74 ARG A N 1
ATOM 551 C CA . ARG A 1 74 ? -7.808 0.117 9.640 1.00 91.88 74 ARG A CA 1
ATOM 552 C C . ARG A 1 74 ? -7.837 0.923 8.346 1.00 91.88 74 ARG A C 1
ATOM 554 O O . ARG A 1 74 ? -8.909 1.365 7.947 1.00 91.88 74 ARG A O 1
ATOM 561 N N . CYS A 1 75 ? -6.700 1.044 7.657 1.00 92.50 75 CYS A N 1
ATOM 562 C CA . CYS A 1 75 ? -6.646 1.661 6.332 1.00 92.50 75 CYS A CA 1
ATOM 563 C C . CYS A 1 75 ? -7.544 0.925 5.332 1.00 92.50 75 CYS A C 1
ATOM 565 O O . CYS A 1 75 ? -8.285 1.580 4.610 1.00 92.50 75 CYS A O 1
ATOM 567 N N . ALA A 1 76 ? -7.540 -0.412 5.320 1.00 92.31 76 ALA A N 1
ATOM 568 C CA . ALA A 1 76 ? -8.429 -1.205 4.470 1.00 92.31 76 ALA A CA 1
ATOM 569 C C . ALA A 1 76 ? -9.911 -0.951 4.789 1.00 92.31 76 ALA A C 1
ATOM 571 O O . ALA A 1 76 ? -10.714 -0.742 3.883 1.00 92.31 76 ALA A O 1
ATOM 572 N N . ALA A 1 77 ? -10.274 -0.902 6.074 1.00 91.12 77 ALA A N 1
ATOM 573 C CA . ALA A 1 77 ? -11.645 -0.628 6.496 1.00 91.12 77 ALA A CA 1
ATOM 574 C C . ALA A 1 77 ? -12.121 0.782 6.099 1.00 91.12 77 ALA A C 1
ATOM 576 O O . ALA A 1 77 ? -13.279 0.959 5.720 1.00 91.12 77 ALA A O 1
ATOM 577 N N . ASP A 1 78 ? -11.253 1.791 6.173 1.00 90.69 78 ASP A N 1
ATOM 578 C CA . ASP A 1 78 ? -11.601 3.149 5.746 1.00 90.69 78 ASP A CA 1
ATOM 579 C C . ASP A 1 78 ? -11.592 3.304 4.230 1.00 90.69 78 ASP A C 1
ATOM 581 O O . ASP A 1 78 ? -12.479 3.956 3.684 1.00 90.69 78 ASP A O 1
ATOM 585 N N . ALA A 1 79 ? -10.650 2.662 3.542 1.00 89.25 79 ALA A N 1
ATOM 586 C CA . ALA A 1 79 ? -10.607 2.609 2.090 1.00 89.25 79 ALA A CA 1
ATOM 587 C C . ALA A 1 79 ? -11.851 1.919 1.515 1.00 89.25 79 ALA A C 1
ATOM 589 O O . ALA A 1 79 ? -12.404 2.390 0.528 1.00 89.25 79 ALA A O 1
ATOM 590 N N . HIS A 1 80 ? -12.353 0.860 2.158 1.00 90.81 80 HIS A N 1
ATOM 591 C CA . HIS A 1 80 ? -13.623 0.228 1.788 1.00 90.81 80 HIS A CA 1
ATOM 592 C C . HIS A 1 80 ? -14.796 1.207 1.889 1.00 90.81 80 HIS A C 1
ATOM 594 O O . HIS A 1 80 ? -15.579 1.326 0.944 1.00 90.81 80 HIS A O 1
ATOM 600 N N . LYS A 1 81 ? -14.893 1.961 2.993 1.00 86.31 81 LYS A N 1
ATOM 601 C CA . LYS A 1 81 ? -15.924 3.001 3.156 1.00 86.31 81 LYS A CA 1
ATOM 602 C C . LYS A 1 81 ? -15.782 4.102 2.111 1.00 86.31 81 LYS A C 1
ATOM 604 O O . LYS A 1 81 ? -16.790 4.518 1.548 1.00 86.31 81 LYS A O 1
ATOM 609 N N . ALA A 1 82 ? -14.557 4.563 1.856 1.00 83.75 82 ALA A N 1
ATOM 610 C CA . ALA A 1 82 ? -14.273 5.575 0.848 1.00 83.75 82 ALA A CA 1
ATOM 611 C C . ALA A 1 82 ? -14.709 5.082 -0.536 1.00 83.75 82 ALA A C 1
ATOM 613 O O . ALA A 1 82 ? -15.543 5.718 -1.159 1.00 83.75 82 ALA A O 1
ATOM 614 N N . LEU A 1 83 ? -14.270 3.892 -0.954 1.00 83.06 83 LEU A N 1
ATOM 615 C CA . LEU A 1 83 ? -14.595 3.284 -2.248 1.00 83.06 83 LEU A CA 1
ATOM 616 C C . LEU A 1 83 ? -16.100 3.006 -2.434 1.00 83.06 83 LEU A C 1
ATOM 618 O O . LEU A 1 83 ? -16.620 3.094 -3.550 1.00 83.06 83 LEU A O 1
ATOM 622 N N . SER A 1 84 ? -16.801 2.679 -1.343 1.00 82.00 84 SER A N 1
ATOM 623 C CA . SER A 1 84 ? -18.254 2.456 -1.332 1.00 82.00 84 SER A CA 1
ATOM 624 C C . SER A 1 84 ? -19.056 3.754 -1.464 1.00 82.00 84 SER A C 1
ATOM 626 O O . SER A 1 84 ? -20.139 3.741 -2.042 1.00 82.00 84 SER A O 1
ATOM 628 N N . ASN A 1 85 ? -18.532 4.860 -0.930 1.00 75.44 85 ASN A N 1
ATOM 629 C CA . ASN A 1 85 ? -19.159 6.184 -0.987 1.00 75.44 85 ASN A CA 1
ATOM 630 C C . ASN A 1 85 ? -18.646 7.044 -2.151 1.00 75.44 85 ASN A C 1
ATOM 632 O O . ASN A 1 85 ? -19.182 8.125 -2.386 1.00 75.44 85 ASN A O 1
ATOM 636 N N . ASP A 1 86 ? -17.602 6.588 -2.840 1.00 68.56 86 ASP A N 1
ATOM 637 C CA . ASP A 1 86 ? -16.968 7.290 -3.944 1.00 68.56 86 ASP A CA 1
ATOM 638 C C . ASP A 1 86 ? -17.961 7.451 -5.100 1.00 68.56 86 ASP A C 1
ATOM 640 O O . ASP A 1 86 ? -18.352 6.475 -5.752 1.00 68.56 86 ASP A O 1
ATOM 644 N N . ASP A 1 87 ? -18.372 8.692 -5.362 1.00 58.28 87 ASP A N 1
ATOM 645 C CA . ASP A 1 87 ? -18.980 9.029 -6.640 1.00 58.28 87 ASP A CA 1
ATOM 646 C C . ASP A 1 87 ? -17.835 9.085 -7.661 1.00 58.28 87 ASP A C 1
ATOM 648 O O . ASP A 1 87 ? -16.995 9.981 -7.558 1.00 58.28 87 ASP A O 1
ATOM 652 N N . PRO A 1 88 ? -17.790 8.197 -8.674 1.00 53.66 88 PRO A N 1
ATOM 653 C CA . PRO A 1 88 ? -16.735 8.217 -9.690 1.00 53.66 88 PRO A CA 1
ATOM 654 C C . PRO A 1 88 ? -16.620 9.562 -10.437 1.00 53.66 88 PRO A C 1
ATOM 656 O O . PRO A 1 88 ? -15.671 9.773 -11.190 1.00 53.66 88 PRO A O 1
ATOM 659 N N . ARG A 1 89 ? -17.582 10.480 -10.262 1.00 45.09 89 ARG A N 1
ATOM 660 C CA . ARG A 1 89 ? -17.582 11.837 -10.823 1.00 45.09 89 ARG A CA 1
ATOM 661 C C . ARG A 1 89 ? -16.965 12.898 -9.909 1.00 45.09 89 ARG A C 1
ATOM 663 O O . ARG A 1 89 ? -16.663 13.981 -10.410 1.00 45.09 89 ARG A O 1
ATOM 670 N N . VAL A 1 90 ? -16.790 12.627 -8.615 1.00 48.12 90 VAL A N 1
ATOM 671 C CA . VAL A 1 90 ? -16.354 13.597 -7.598 1.00 48.12 90 VAL A CA 1
ATOM 672 C C . VAL A 1 90 ? -15.061 13.102 -6.952 1.00 48.12 90 VAL A C 1
ATOM 674 O O . VAL A 1 90 ? -15.058 12.584 -5.844 1.00 48.12 90 VAL A O 1
ATOM 677 N N . ASN A 1 91 ? -13.941 13.281 -7.654 1.00 45.75 91 ASN A N 1
ATOM 678 C CA . ASN A 1 91 ? -12.620 13.015 -7.092 1.00 45.75 91 ASN A CA 1
ATOM 679 C C . ASN A 1 91 ? -12.029 14.308 -6.488 1.00 45.75 91 ASN A C 1
ATOM 681 O O . ASN A 1 91 ? -11.838 15.277 -7.231 1.00 45.75 91 ASN A O 1
ATOM 685 N N . PRO A 1 92 ? -11.694 14.360 -5.186 1.00 42.06 92 PRO A N 1
ATOM 686 C CA . PRO A 1 92 ? -11.065 15.531 -4.572 1.00 42.06 92 PRO A CA 1
ATOM 687 C C . PRO A 1 92 ? -9.619 15.800 -5.038 1.00 42.06 92 PRO A C 1
ATOM 689 O O . PRO A 1 92 ? -9.105 16.885 -4.778 1.00 42.06 92 PRO A O 1
ATOM 692 N N . ALA A 1 93 ? -8.964 14.866 -5.743 1.00 46.22 93 ALA A N 1
ATOM 693 C CA . ALA A 1 93 ? -7.564 14.988 -6.180 1.00 46.22 93 ALA A CA 1
ATOM 694 C C . ALA A 1 93 ? -7.363 15.311 -7.681 1.00 46.22 93 ALA A C 1
ATOM 696 O O . ALA A 1 93 ? -6.238 15.276 -8.172 1.00 46.22 93 ALA A O 1
ATOM 697 N N . GLY A 1 94 ? -8.422 15.671 -8.416 1.00 44.75 94 GLY A N 1
ATOM 698 C CA . GLY A 1 94 ? -8.284 16.371 -9.704 1.00 44.75 94 GLY A CA 1
ATOM 699 C C . GLY A 1 94 ? -7.891 15.547 -10.940 1.00 44.75 94 GLY A C 1
ATOM 700 O O . GLY A 1 94 ? -7.752 16.142 -12.002 1.00 44.75 94 GLY A O 1
ATOM 701 N N . MET A 1 95 ? -7.774 14.218 -10.853 1.00 51.94 95 MET A N 1
ATOM 702 C CA . MET A 1 95 ? -7.745 13.329 -12.029 1.00 51.94 95 MET A CA 1
ATOM 703 C C . MET A 1 95 ? -8.827 12.268 -11.887 1.00 51.94 95 MET A C 1
ATOM 705 O O . MET A 1 95 ? -8.901 11.592 -10.859 1.00 51.94 95 MET A O 1
ATOM 709 N N . LYS A 1 96 ? -9.696 12.107 -12.879 1.00 57.16 96 LYS A N 1
ATOM 710 C CA . LYS A 1 96 ? -10.719 11.059 -12.814 1.00 57.16 96 LYS A CA 1
ATOM 711 C C . LYS A 1 96 ? -10.109 9.699 -13.173 1.00 57.16 96 LYS A C 1
ATOM 713 O O . LYS A 1 96 ? -9.184 9.606 -13.972 1.00 57.16 96 LYS A O 1
ATOM 718 N N . ALA A 1 97 ? -10.592 8.615 -12.568 1.00 59.53 97 ALA A N 1
ATOM 719 C CA . ALA A 1 97 ? -10.016 7.282 -12.780 1.00 59.53 97 ALA A CA 1
ATOM 720 C C . ALA A 1 97 ? -10.102 6.803 -14.250 1.00 59.53 97 ALA A C 1
ATOM 722 O O . ALA A 1 97 ? -9.235 6.059 -14.709 1.00 59.53 97 ALA A O 1
ATOM 723 N N . ASP A 1 98 ? -11.105 7.267 -15.001 1.00 55.53 98 ASP A N 1
ATOM 724 C CA . ASP A 1 98 ? -11.246 7.091 -16.453 1.00 55.53 98 ASP A CA 1
ATOM 725 C C . ASP A 1 98 ? -10.172 7.835 -17.261 1.00 55.53 98 ASP A C 1
ATOM 727 O O . ASP A 1 98 ? -9.817 7.383 -18.347 1.00 55.53 98 ASP A O 1
ATOM 731 N N . GLU A 1 99 ? -9.601 8.917 -16.725 1.00 59.59 99 GLU A N 1
ATOM 732 C CA . GLU A 1 99 ? -8.469 9.621 -17.341 1.00 59.59 99 GLU A CA 1
ATOM 733 C C . GLU A 1 99 ? -7.168 8.813 -17.208 1.00 59.59 99 GLU A C 1
ATOM 735 O O . GLU A 1 99 ? -6.326 8.852 -18.104 1.00 59.59 99 GLU A O 1
ATOM 740 N N . MET A 1 100 ? -7.012 8.032 -16.129 1.00 71.06 100 MET A N 1
ATOM 741 C CA . MET A 1 100 ? -5.862 7.134 -15.943 1.00 71.06 100 MET A CA 1
ATOM 742 C C . MET A 1 100 ? -6.020 5.823 -16.723 1.00 71.06 100 MET A C 1
ATOM 744 O O . MET A 1 100 ? -5.077 5.343 -17.349 1.00 71.06 100 MET A O 1
ATOM 748 N N . CYS A 1 101 ? -7.219 5.238 -16.706 1.00 74.50 101 CYS A N 1
ATOM 749 C CA . CYS A 1 101 ? -7.549 4.016 -17.435 1.00 74.50 101 CYS A CA 1
ATOM 750 C C . CYS A 1 101 ? -8.117 4.359 -18.820 1.00 74.50 101 CYS A C 1
ATOM 752 O O . CYS A 1 101 ? -9.326 4.315 -19.037 1.00 74.50 101 CYS A O 1
ATOM 754 N N . SER A 1 102 ? -7.243 4.686 -19.773 1.00 74.94 102 SER A N 1
ATOM 755 C CA . SER A 1 102 ? -7.650 5.156 -21.107 1.00 74.94 102 SER A CA 1
ATOM 756 C C . SER A 1 102 ? -8.162 4.056 -22.050 1.00 74.94 102 SER A C 1
ATOM 758 O O . SER A 1 102 ? -8.875 4.351 -23.009 1.00 74.94 102 SER A O 1
ATOM 760 N N . SER A 1 103 ? -7.831 2.783 -21.798 1.00 85.12 103 SER A N 1
ATOM 761 C CA . SER A 1 103 ? -8.315 1.660 -22.613 1.00 85.12 103 SER A CA 1
ATOM 762 C C . SER A 1 103 ? -9.630 1.083 -22.080 1.00 85.12 103 SER A C 1
ATOM 764 O O . SER A 1 103 ? -9.822 0.949 -20.871 1.00 85.12 103 SER A O 1
ATOM 766 N N . SER A 1 104 ? -10.520 0.655 -22.982 1.00 85.38 104 SER A N 1
ATOM 767 C CA . SER A 1 104 ? -11.791 0.006 -22.616 1.00 85.38 104 SER A CA 1
ATOM 768 C C . SER A 1 104 ? -11.589 -1.257 -21.770 1.00 85.38 104 SER A C 1
ATOM 770 O O . SER A 1 104 ? -12.376 -1.545 -20.865 1.00 85.38 104 SER A O 1
ATOM 772 N N . HIS A 1 105 ? -10.504 -1.993 -22.027 1.00 87.81 105 HIS A N 1
ATOM 773 C CA . HIS A 1 105 ? -10.120 -3.152 -21.233 1.00 87.81 105 HIS A CA 1
ATOM 774 C C . HIS A 1 105 ? -9.754 -2.758 -19.795 1.00 87.81 105 HIS A C 1
ATOM 776 O O . HIS A 1 105 ? -10.322 -3.320 -18.860 1.00 87.81 105 HIS A O 1
ATOM 782 N N . ALA A 1 106 ? -8.893 -1.751 -19.608 1.00 86.06 106 ALA A N 1
ATOM 783 C CA . ALA A 1 106 ? -8.517 -1.259 -18.282 1.00 86.06 106 ALA A CA 1
ATOM 784 C C . ALA A 1 106 ? -9.729 -0.724 -17.502 1.00 86.06 106 ALA A C 1
ATOM 786 O O . ALA A 1 106 ? -9.901 -1.057 -16.333 1.00 86.06 106 ALA A O 1
ATOM 787 N N . GLN A 1 107 ? -10.630 0.016 -18.155 1.00 85.31 107 GLN A N 1
ATOM 788 C CA . GLN A 1 107 ? -11.870 0.492 -17.525 1.00 85.31 107 GLN A CA 1
ATOM 789 C C . GLN A 1 107 ? -12.758 -0.664 -17.049 1.00 85.31 107 GLN A C 1
ATOM 791 O O . GLN A 1 107 ? -13.303 -0.620 -15.946 1.00 85.31 107 GLN A O 1
ATOM 796 N N . THR A 1 108 ? -12.863 -1.727 -17.853 1.00 87.19 108 THR A N 1
ATOM 797 C CA . THR A 1 108 ? -13.632 -2.929 -17.497 1.00 87.19 108 THR A CA 1
ATOM 798 C C . THR A 1 108 ? -13.016 -3.653 -16.298 1.00 87.19 108 THR A C 1
ATOM 800 O O . THR A 1 108 ? -13.736 -4.045 -15.378 1.00 87.19 108 THR A O 1
ATOM 803 N N . VAL A 1 109 ? -11.688 -3.811 -16.279 1.00 89.50 109 VAL A N 1
ATOM 804 C CA . VAL A 1 109 ? -10.969 -4.441 -15.160 1.00 89.50 109 VAL A CA 1
ATOM 805 C C . VAL A 1 109 ? -11.117 -3.609 -13.887 1.00 89.50 109 VAL A C 1
ATOM 807 O O . VAL A 1 109 ? -11.448 -4.165 -12.842 1.00 89.50 109 VAL A O 1
ATOM 810 N N . LEU A 1 110 ? -10.955 -2.286 -13.971 1.00 88.38 110 LEU A N 1
ATOM 811 C CA . LEU A 1 110 ? -11.101 -1.383 -12.829 1.00 88.38 110 LEU A CA 1
ATOM 812 C C . LEU A 1 110 ? -12.504 -1.461 -12.219 1.00 88.38 110 LEU A C 1
ATOM 814 O O . LEU A 1 110 ? -12.630 -1.613 -11.005 1.00 88.38 110 LEU A O 1
ATOM 818 N N . ALA A 1 111 ? -13.549 -1.405 -13.050 1.00 85.75 111 ALA A N 1
ATOM 819 C CA . ALA A 1 111 ? -14.930 -1.528 -12.588 1.00 85.75 111 ALA A CA 1
ATOM 820 C C . ALA A 1 111 ? -15.168 -2.872 -11.880 1.00 85.75 111 ALA A C 1
ATOM 822 O O . ALA A 1 111 ? -15.692 -2.903 -10.768 1.00 85.75 111 ALA A O 1
ATOM 823 N N . ARG A 1 112 ? -14.702 -3.979 -12.476 1.00 88.62 112 ARG A N 1
ATOM 824 C CA . ARG A 1 112 ? -14.818 -5.323 -11.891 1.00 88.62 112 ARG A CA 1
ATOM 825 C C . ARG A 1 112 ? -14.127 -5.422 -10.529 1.00 88.62 112 ARG A C 1
ATOM 827 O O . ARG A 1 112 ? -14.729 -5.913 -9.580 1.00 88.62 112 ARG A O 1
ATOM 834 N N . VAL A 1 113 ? -12.870 -4.984 -10.438 1.00 89.44 113 VAL A N 1
ATOM 835 C CA . VAL A 1 113 ? -12.062 -5.080 -9.209 1.00 89.44 113 VAL A CA 1
ATOM 836 C C . VAL A 1 113 ? -12.638 -4.187 -8.113 1.00 89.44 113 VAL A C 1
ATOM 838 O O . VAL A 1 113 ? -12.722 -4.609 -6.961 1.00 89.44 113 VAL A O 1
ATOM 841 N N . ARG A 1 114 ? -13.099 -2.980 -8.463 1.00 88.69 114 ARG A N 1
ATOM 842 C CA . ARG A 1 114 ? -13.807 -2.095 -7.533 1.00 88.69 114 ARG A CA 1
ATOM 843 C C . ARG A 1 114 ? -15.040 -2.785 -6.947 1.00 88.69 114 ARG A C 1
ATOM 845 O O . ARG A 1 114 ? -15.191 -2.816 -5.728 1.00 88.69 114 ARG A O 1
ATOM 852 N N . ASP A 1 115 ? -15.889 -3.358 -7.795 1.00 87.44 115 ASP A N 1
ATOM 853 C CA . ASP A 1 115 ? -17.101 -4.052 -7.353 1.00 87.44 115 ASP A CA 1
ATOM 854 C C . ASP A 1 115 ? -16.786 -5.260 -6.462 1.00 87.44 115 ASP A C 1
ATOM 856 O O . ASP A 1 115 ? -17.491 -5.504 -5.480 1.00 87.44 115 ASP A O 1
ATOM 860 N N . GLU A 1 116 ? -15.735 -6.019 -6.784 1.00 88.88 116 GLU A N 1
ATOM 861 C CA . GLU A 1 116 ? -15.281 -7.158 -5.981 1.00 88.88 116 GLU A CA 1
ATOM 862 C C . GLU A 1 116 ? -14.827 -6.717 -4.585 1.00 88.88 116 GLU A C 1
ATOM 864 O O . GLU A 1 116 ? -15.273 -7.293 -3.593 1.00 88.88 116 GLU A O 1
ATOM 869 N N . LEU A 1 117 ? -14.004 -5.669 -4.494 1.00 89.81 117 LEU A N 1
ATOM 870 C CA . LEU A 1 117 ? -13.492 -5.144 -3.225 1.00 89.81 117 LEU A CA 1
ATOM 871 C C . LEU A 1 117 ? -14.595 -4.527 -2.354 1.00 89.81 117 LEU A C 1
ATOM 873 O O . LEU A 1 117 ? -14.577 -4.693 -1.134 1.00 89.81 117 LEU A O 1
ATOM 877 N N . ILE A 1 118 ? -15.582 -3.855 -2.960 1.00 88.44 118 ILE A N 1
ATOM 878 C CA . ILE A 1 118 ? -16.759 -3.332 -2.244 1.00 88.44 118 ILE A CA 1
ATOM 879 C C . ILE A 1 118 ? -17.598 -4.484 -1.677 1.00 88.44 118 ILE A C 1
ATOM 881 O O . ILE A 1 118 ? -18.020 -4.424 -0.519 1.00 88.44 118 ILE A O 1
ATOM 885 N N . LYS A 1 119 ? -17.839 -5.538 -2.471 1.00 89.19 119 LYS A N 1
ATOM 886 C CA . LYS A 1 119 ? -18.628 -6.710 -2.052 1.00 89.19 119 LYS A CA 1
ATOM 887 C C . LYS A 1 119 ? -17.902 -7.569 -1.014 1.00 89.19 119 LYS A C 1
ATOM 889 O O . LYS A 1 119 ? -18.566 -8.180 -0.181 1.00 89.19 119 LYS A O 1
ATOM 894 N N . ASN A 1 120 ? -16.569 -7.593 -1.043 1.00 88.81 120 ASN A N 1
ATOM 895 C CA . ASN A 1 120 ? -15.727 -8.411 -0.171 1.00 88.81 120 ASN A CA 1
ATOM 896 C C . ASN A 1 120 ? -14.794 -7.533 0.696 1.00 88.81 120 ASN A C 1
ATOM 898 O O . ASN A 1 120 ? -13.589 -7.469 0.449 1.00 88.81 120 ASN A O 1
ATOM 902 N N . PRO A 1 121 ? -15.306 -6.884 1.762 1.00 86.19 121 PRO A N 1
ATOM 903 C CA . PRO A 1 121 ? -14.503 -6.019 2.640 1.00 86.19 121 PRO A CA 1
ATOM 904 C C . PRO A 1 121 ? -13.384 -6.749 3.404 1.00 86.19 121 PRO A C 1
ATOM 906 O O . PRO A 1 121 ? -12.494 -6.107 3.953 1.00 86.19 121 PRO A O 1
ATOM 909 N N . TYR A 1 122 ? -13.429 -8.082 3.461 1.00 87.81 122 TYR A N 1
ATOM 910 C CA . TYR A 1 122 ? -12.441 -8.921 4.148 1.00 87.81 122 TYR A CA 1
ATOM 911 C C . TYR A 1 122 ? -11.519 -9.679 3.184 1.00 87.81 122 TYR A C 1
ATOM 913 O O . TYR A 1 122 ? -10.858 -10.632 3.590 1.00 87.81 122 TYR A O 1
ATOM 921 N N . ASP A 1 123 ? -11.482 -9.288 1.909 1.00 89.75 123 ASP A N 1
ATOM 922 C CA . ASP A 1 123 ? -10.537 -9.842 0.943 1.00 89.75 123 ASP A CA 1
ATOM 923 C C . ASP A 1 123 ? -9.093 -9.453 1.309 1.00 89.75 123 ASP A C 1
ATOM 925 O O . ASP A 1 123 ? -8.798 -8.294 1.610 1.00 89.75 123 ASP A O 1
ATOM 929 N N . VAL A 1 124 ? -8.171 -10.415 1.255 1.00 90.56 124 VAL A N 1
ATOM 930 C CA . VAL A 1 124 ? -6.741 -10.185 1.498 1.00 90.56 124 VAL A CA 1
ATOM 931 C C . VAL A 1 124 ? -6.112 -9.256 0.450 1.00 90.56 124 VAL A C 1
ATOM 933 O O . VAL A 1 124 ? -5.118 -8.591 0.747 1.00 90.56 124 VAL A O 1
ATOM 936 N N . LYS A 1 125 ? -6.714 -9.114 -0.741 1.00 90.94 125 LYS A N 1
ATOM 937 C CA . LYS A 1 125 ? -6.291 -8.131 -1.755 1.00 90.94 125 LYS A CA 1
ATOM 938 C C . LYS A 1 125 ? -6.254 -6.705 -1.220 1.00 90.94 125 LYS A C 1
ATOM 940 O O . LYS A 1 125 ? -5.411 -5.925 -1.664 1.00 90.94 125 LYS A O 1
ATOM 945 N N . TRP A 1 126 ? -7.093 -6.369 -0.236 1.00 92.62 126 TRP A N 1
ATOM 946 C CA . TRP A 1 126 ? -7.043 -5.065 0.426 1.00 92.62 126 TRP A CA 1
ATOM 947 C C . TRP A 1 126 ? -5.655 -4.743 0.978 1.00 92.62 126 TRP A C 1
ATOM 949 O O . TRP A 1 126 ? -5.239 -3.589 0.922 1.00 92.62 126 TRP A O 1
ATOM 959 N N . ILE A 1 127 ? -4.906 -5.747 1.443 1.00 93.31 127 ILE A N 1
ATOM 960 C CA . ILE A 1 127 ? -3.538 -5.557 1.928 1.00 93.31 127 ILE A CA 1
ATOM 961 C C . ILE A 1 127 ? -2.629 -5.066 0.797 1.00 93.31 127 ILE A C 1
ATOM 963 O O . ILE A 1 127 ? -1.914 -4.085 0.981 1.00 93.31 127 ILE A O 1
ATOM 967 N N . GLY A 1 128 ? -2.698 -5.684 -0.386 1.00 93.56 128 GLY A N 1
ATOM 968 C CA . GLY A 1 128 ? -1.917 -5.263 -1.552 1.00 93.56 128 GLY A CA 1
ATOM 969 C C . GLY A 1 128 ? -2.252 -3.838 -1.999 1.00 93.56 128 GLY A C 1
ATOM 970 O O . GLY A 1 128 ? -1.349 -3.026 -2.201 1.00 93.56 128 GLY A O 1
ATOM 971 N N . VAL A 1 129 ? -3.545 -3.505 -2.073 1.00 94.00 129 VAL A N 1
ATOM 972 C CA . VAL A 1 129 ? -4.014 -2.160 -2.455 1.00 94.00 129 VAL A CA 1
ATOM 973 C C . VAL A 1 129 ? -3.563 -1.101 -1.446 1.00 94.00 129 VAL A C 1
ATOM 975 O O . VAL A 1 129 ? -3.055 -0.049 -1.832 1.00 94.00 129 VAL A O 1
ATOM 978 N N . VAL A 1 130 ? -3.722 -1.369 -0.147 1.00 94.75 130 VAL A N 1
ATOM 979 C CA . VAL A 1 130 ? -3.344 -0.430 0.918 1.00 94.75 130 VAL A CA 1
ATOM 980 C C . VAL A 1 130 ? -1.833 -0.250 0.984 1.00 94.75 130 VAL A C 1
ATOM 982 O O . VAL A 1 130 ? -1.377 0.879 1.134 1.00 94.75 130 VAL A O 1
ATOM 985 N N . VAL A 1 131 ? -1.044 -1.319 0.845 1.00 94.19 131 VAL A N 1
ATOM 986 C CA . VAL A 1 131 ? 0.424 -1.215 0.830 1.00 94.19 131 VAL A CA 1
ATOM 987 C C . VAL A 1 131 ? 0.898 -0.427 -0.390 1.00 94.19 131 VAL A C 1
ATOM 989 O O . VAL A 1 131 ? 1.769 0.430 -0.248 1.00 94.19 131 VAL A O 1
ATOM 992 N N . PHE A 1 132 ? 0.286 -0.629 -1.560 1.00 93.38 132 PHE A N 1
ATOM 993 C CA . PHE A 1 132 ? 0.552 0.203 -2.734 1.00 93.38 132 PHE A CA 1
ATOM 994 C C . PHE A 1 132 ? 0.241 1.684 -2.470 1.00 93.38 132 PHE A C 1
ATOM 996 O O . PHE A 1 132 ? 1.097 2.546 -2.676 1.00 93.38 132 PHE A O 1
ATOM 1003 N N . ALA A 1 133 ? -0.960 1.983 -1.968 1.00 92.00 133 ALA A N 1
ATOM 1004 C CA . ALA A 1 133 ? -1.388 3.347 -1.663 1.00 92.00 133 ALA A CA 1
ATOM 1005 C C . ALA A 1 133 ? -0.507 4.014 -0.592 1.00 92.00 133 ALA A C 1
ATOM 1007 O O . ALA A 1 133 ? -0.190 5.200 -0.706 1.00 92.00 133 ALA A O 1
ATOM 1008 N N . LEU A 1 134 ? -0.073 3.254 0.418 1.00 92.69 134 LEU A N 1
ATOM 1009 C CA . LEU A 1 134 ? 0.871 3.698 1.439 1.00 92.69 134 LEU A CA 1
ATOM 101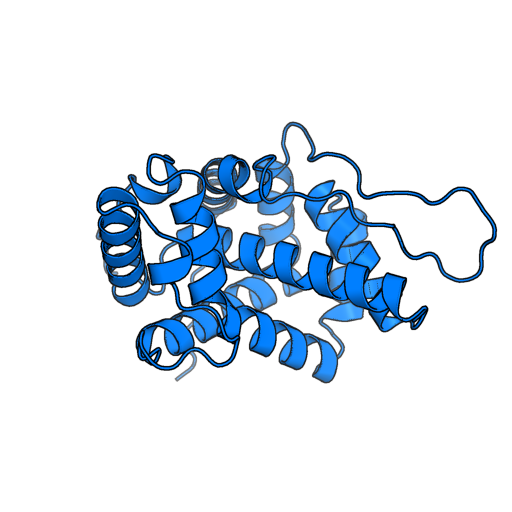0 C C . LEU A 1 134 ? 2.213 4.069 0.807 1.00 92.69 134 LEU A C 1
ATOM 1012 O O . LEU A 1 134 ? 2.670 5.187 1.011 1.00 92.69 134 LEU A O 1
ATOM 1016 N N . ILE A 1 135 ? 2.819 3.187 0.006 1.00 91.62 135 ILE A N 1
ATOM 1017 C CA . ILE A 1 135 ? 4.110 3.467 -0.641 1.00 91.62 135 ILE A CA 1
ATOM 1018 C C . ILE A 1 135 ? 4.016 4.734 -1.498 1.00 91.62 135 ILE A C 1
ATOM 1020 O O . ILE A 1 135 ? 4.824 5.637 -1.310 1.00 91.62 135 ILE A O 1
ATOM 1024 N N . ARG A 1 136 ? 2.990 4.861 -2.350 1.00 89.06 136 ARG A N 1
ATOM 1025 C CA . ARG A 1 136 ? 2.786 6.058 -3.188 1.00 89.06 136 ARG A CA 1
ATOM 1026 C C . ARG A 1 136 ? 2.583 7.334 -2.367 1.00 89.06 136 ARG A C 1
ATOM 1028 O O . ARG A 1 136 ? 3.133 8.377 -2.703 1.00 89.06 136 ARG A O 1
ATOM 1035 N N . THR A 1 137 ? 1.828 7.249 -1.273 1.00 88.62 137 THR A N 1
ATOM 1036 C CA . THR A 1 137 ? 1.631 8.372 -0.342 1.00 88.62 137 THR A CA 1
ATOM 1037 C C . THR A 1 137 ? 2.949 8.815 0.286 1.00 88.62 137 THR A C 1
ATOM 1039 O O . THR A 1 137 ? 3.225 10.012 0.379 1.00 88.62 137 THR A O 1
ATOM 1042 N N . LEU A 1 138 ? 3.772 7.859 0.718 1.00 89.38 138 LEU A N 1
ATOM 1043 C CA . LEU A 1 138 ? 5.069 8.158 1.310 1.00 89.38 138 LEU A CA 1
ATOM 1044 C C . LEU A 1 138 ? 6.019 8.770 0.275 1.00 89.38 138 LEU A C 1
ATOM 1046 O O . LEU A 1 138 ? 6.664 9.762 0.588 1.00 89.38 138 LEU A O 1
ATOM 1050 N N . GLU A 1 139 ? 6.069 8.238 -0.948 1.00 89.12 139 GLU A N 1
ATOM 1051 C CA . GLU A 1 139 ? 6.900 8.783 -2.032 1.00 89.12 139 GLU A CA 1
ATOM 1052 C C . GLU A 1 139 ? 6.551 10.240 -2.344 1.00 89.12 139 GLU A C 1
ATOM 1054 O O . GLU A 1 139 ? 7.432 11.093 -2.353 1.00 89.12 139 GLU A O 1
ATOM 1059 N N . GLU A 1 140 ? 5.267 10.559 -2.513 1.00 87.00 140 GLU A N 1
ATOM 1060 C CA . GLU A 1 140 ? 4.836 11.940 -2.755 1.00 87.00 140 GLU A CA 1
ATOM 1061 C C . GLU A 1 140 ? 5.150 12.863 -1.574 1.00 87.00 140 GLU A C 1
ATOM 1063 O O . GLU A 1 140 ? 5.559 14.009 -1.757 1.00 87.00 140 GLU A O 1
ATOM 1068 N N . THR A 1 141 ? 5.001 12.365 -0.347 1.00 85.31 141 THR A N 1
ATOM 1069 C CA . THR A 1 141 ? 5.348 13.140 0.849 1.00 85.31 141 THR A CA 1
ATOM 1070 C C . THR A 1 141 ? 6.851 13.425 0.901 1.00 85.31 141 THR A C 1
ATOM 1072 O O . THR A 1 141 ? 7.248 14.547 1.215 1.00 85.31 141 THR A O 1
ATOM 1075 N N . VAL A 1 142 ? 7.694 12.448 0.554 1.00 87.19 142 VAL A N 1
ATOM 1076 C CA . VAL A 1 142 ? 9.155 12.610 0.497 1.00 87.19 142 VAL A CA 1
ATOM 1077 C C . VAL A 1 142 ? 9.571 13.561 -0.626 1.00 87.19 142 VAL A C 1
ATOM 1079 O O . VAL A 1 142 ? 10.433 14.413 -0.408 1.00 87.19 142 VAL A O 1
ATOM 1082 N N . ASP A 1 143 ? 8.958 13.460 -1.804 1.00 87.06 143 ASP A N 1
ATOM 1083 C CA . ASP A 1 143 ? 9.228 14.345 -2.942 1.00 87.06 143 ASP A CA 1
ATOM 1084 C C . ASP A 1 143 ? 8.873 15.805 -2.616 1.00 87.06 143 ASP A C 1
ATOM 1086 O O . ASP A 1 143 ? 9.684 16.717 -2.803 1.00 87.06 143 ASP A O 1
ATOM 1090 N N . ASN A 1 144 ? 7.706 16.025 -2.001 1.00 86.12 144 ASN A N 1
ATOM 1091 C CA . ASN A 1 144 ? 7.276 17.341 -1.530 1.00 86.12 144 ASN A CA 1
ATOM 1092 C C . ASN A 1 144 ? 8.200 17.897 -0.438 1.00 86.12 144 ASN A C 1
ATOM 1094 O O . ASN A 1 144 ? 8.567 19.076 -0.481 1.00 86.12 144 ASN A O 1
ATOM 1098 N N . ALA A 1 145 ? 8.610 17.069 0.527 1.00 85.31 145 ALA A N 1
ATOM 1099 C CA . ALA A 1 145 ? 9.553 17.470 1.570 1.00 85.31 145 ALA A CA 1
ATOM 1100 C C . ALA A 1 145 ? 10.915 17.853 0.974 1.00 85.31 145 ALA A C 1
ATOM 1102 O O . ALA A 1 145 ? 11.482 18.886 1.321 1.00 85.31 145 ALA A O 1
ATOM 1103 N N . THR A 1 146 ? 11.403 17.080 0.004 1.00 84.38 146 THR A N 1
ATOM 1104 C CA . THR A 1 146 ? 12.666 17.354 -0.693 1.00 84.38 146 THR A CA 1
ATOM 1105 C C . THR A 1 146 ? 12.592 18.659 -1.482 1.00 84.38 146 THR A C 1
ATOM 1107 O O . THR A 1 146 ? 13.483 19.500 -1.368 1.00 84.38 146 THR A O 1
ATOM 1110 N N . THR A 1 147 ? 11.508 18.863 -2.233 1.00 85.81 147 THR A N 1
ATOM 1111 C CA . THR A 1 147 ? 11.286 20.063 -3.055 1.00 85.81 147 THR A CA 1
ATOM 1112 C C . THR A 1 147 ? 11.137 21.326 -2.206 1.00 85.81 147 THR A C 1
ATOM 1114 O O . THR A 1 147 ? 11.659 22.380 -2.563 1.00 85.81 147 THR A O 1
ATOM 1117 N N . SER A 1 148 ? 10.448 21.232 -1.066 1.00 85.44 148 SER A N 1
ATOM 1118 C CA . SER A 1 148 ? 10.259 22.353 -0.133 1.00 85.44 148 SER A CA 1
ATOM 1119 C C . SER A 1 148 ? 11.435 22.570 0.826 1.00 85.44 148 SER A C 1
ATOM 1121 O O . SER A 1 148 ? 11.492 23.599 1.499 1.00 85.44 148 SER A O 1
ATOM 1123 N N . GLY A 1 149 ? 12.380 21.627 0.890 1.00 81.81 149 GLY A N 1
ATOM 1124 C CA . GLY A 1 149 ? 13.493 21.646 1.836 1.00 81.81 149 GLY A CA 1
ATOM 1125 C C . GLY A 1 149 ? 13.099 21.315 3.281 1.00 81.81 149 GLY A C 1
ATOM 1126 O O . GLY A 1 149 ? 13.863 21.634 4.194 1.00 81.81 149 GLY A O 1
ATOM 1127 N N . ASP A 1 150 ? 11.939 20.689 3.510 1.00 80.19 150 ASP A N 1
ATOM 1128 C CA . ASP A 1 150 ? 11.511 20.253 4.839 1.00 80.19 150 ASP A CA 1
ATOM 1129 C C . ASP A 1 150 ? 12.366 19.080 5.346 1.00 80.19 150 ASP A C 1
ATOM 1131 O O . ASP A 1 150 ? 12.469 18.024 4.721 1.00 80.19 150 ASP A O 1
ATOM 1135 N N . LYS A 1 151 ? 12.962 19.268 6.524 1.00 78.06 151 LYS A N 1
ATOM 1136 C CA . LYS A 1 151 ? 13.778 18.272 7.235 1.00 78.06 151 LYS A CA 1
ATOM 1137 C C . LYS A 1 151 ? 13.233 17.976 8.631 1.00 78.06 151 LYS A C 1
ATOM 1139 O O . LYS A 1 151 ? 13.993 17.641 9.537 1.00 78.06 151 LYS A O 1
ATOM 1144 N N . SER A 1 152 ? 11.929 18.155 8.820 1.00 80.62 152 SER A N 1
ATOM 1145 C CA . SER A 1 152 ? 11.244 17.817 10.061 1.00 80.62 152 SER A CA 1
ATOM 1146 C C . SER A 1 152 ? 11.386 16.331 10.418 1.00 80.62 152 SER A C 1
ATOM 1148 O O . SER A 1 152 ? 11.566 15.472 9.550 1.00 80.62 152 SER A O 1
ATOM 1150 N N . ASP A 1 153 ? 11.218 16.013 11.706 1.00 78.50 153 ASP A N 1
ATOM 1151 C CA . ASP A 1 153 ? 11.155 14.628 12.198 1.00 78.50 153 ASP A CA 1
ATOM 1152 C C . ASP A 1 153 ? 10.075 13.802 11.479 1.00 78.50 153 ASP A C 1
ATOM 1154 O O . ASP A 1 153 ? 10.209 12.588 11.328 1.00 78.50 153 ASP A O 1
ATOM 1158 N N . MET A 1 154 ? 9.010 14.462 11.012 1.00 78.56 154 MET A N 1
ATOM 1159 C CA . MET A 1 154 ? 7.927 13.830 10.266 1.00 78.56 154 MET A CA 1
ATOM 1160 C C . MET A 1 154 ? 8.389 13.402 8.871 1.00 78.56 154 MET A C 1
ATOM 1162 O O . MET A 1 154 ? 8.236 12.237 8.508 1.00 78.56 154 MET A O 1
ATOM 1166 N N . SER A 1 155 ? 9.008 14.308 8.114 1.00 80.56 155 SER A N 1
ATOM 1167 C CA . SER A 1 155 ? 9.558 14.005 6.787 1.00 80.56 155 SER A CA 1
ATOM 1168 C C . SER A 1 155 ? 10.669 12.951 6.866 1.00 80.56 155 SER A C 1
ATOM 1170 O O . SER A 1 155 ? 10.711 12.030 6.048 1.00 80.56 155 SER A O 1
ATOM 1172 N N . PHE A 1 156 ? 11.484 12.987 7.926 1.00 82.62 156 PHE A N 1
ATOM 1173 C CA . PHE A 1 156 ? 12.431 11.919 8.258 1.00 82.62 156 PHE A CA 1
ATOM 1174 C C . PHE A 1 156 ? 11.734 10.567 8.488 1.00 82.62 156 PHE A C 1
ATOM 1176 O O . PHE A 1 156 ? 12.092 9.568 7.866 1.00 82.62 156 PHE A O 1
ATOM 1183 N N . ALA A 1 157 ? 10.710 10.518 9.344 1.00 83.56 157 ALA A N 1
ATOM 1184 C CA . ALA A 1 157 ? 10.006 9.279 9.670 1.00 83.56 157 ALA A CA 1
ATOM 1185 C C . ALA A 1 157 ? 9.271 8.672 8.460 1.00 83.56 157 ALA A C 1
ATOM 1187 O O . ALA A 1 157 ? 9.264 7.453 8.292 1.00 83.56 157 ALA A O 1
ATOM 1188 N N . VAL A 1 158 ? 8.685 9.507 7.599 1.00 85.69 158 VAL A N 1
ATOM 1189 C CA . VAL A 1 158 ? 8.055 9.093 6.334 1.00 85.69 158 VAL A CA 1
ATOM 1190 C C . VAL A 1 158 ? 9.097 8.515 5.376 1.00 85.69 158 VAL A C 1
ATOM 1192 O O . VAL A 1 158 ? 8.878 7.441 4.816 1.00 85.69 158 VAL A O 1
ATOM 1195 N N . SER A 1 159 ? 10.241 9.186 5.218 1.00 87.62 159 SER A N 1
ATOM 1196 C CA . SER A 1 159 ? 11.332 8.723 4.355 1.00 87.62 159 SER A CA 1
ATOM 1197 C C . SER A 1 159 ? 11.912 7.385 4.826 1.00 87.62 159 SER A C 1
ATOM 1199 O O . SER A 1 159 ? 12.061 6.459 4.025 1.00 87.62 159 SER A O 1
ATOM 1201 N N . MET A 1 160 ? 12.133 7.232 6.136 1.00 87.94 160 MET A N 1
ATOM 1202 C CA . MET A 1 160 ? 12.544 5.958 6.733 1.00 87.94 160 MET A CA 1
ATOM 1203 C C . MET A 1 160 ? 11.499 4.868 6.492 1.00 87.94 160 MET A C 1
ATOM 1205 O O . MET A 1 160 ? 11.847 3.789 6.034 1.00 87.94 160 MET A O 1
ATOM 1209 N N . MET A 1 161 ? 10.212 5.149 6.713 1.00 89.69 161 MET A N 1
ATOM 1210 C CA . MET A 1 161 ? 9.147 4.171 6.478 1.00 89.69 161 MET A CA 1
ATOM 1211 C C . MET A 1 161 ? 9.082 3.719 5.020 1.00 89.69 161 MET A C 1
ATOM 1213 O O . MET A 1 161 ? 8.912 2.529 4.765 1.00 89.69 161 MET A O 1
ATOM 1217 N N . ASN A 1 162 ? 9.240 4.643 4.070 1.00 91.19 162 ASN A N 1
ATOM 1218 C CA . ASN A 1 162 ? 9.299 4.311 2.652 1.00 91.19 162 ASN A CA 1
ATOM 1219 C C . ASN A 1 162 ? 10.488 3.387 2.356 1.00 91.19 162 ASN A C 1
ATOM 1221 O O . ASN A 1 162 ? 10.296 2.316 1.788 1.00 91.19 162 ASN A O 1
ATOM 1225 N N . SER A 1 163 ? 11.683 3.749 2.829 1.00 89.56 163 SER A N 1
ATOM 1226 C CA . SER A 1 163 ? 12.891 2.930 2.693 1.00 89.56 163 SER A CA 1
ATOM 1227 C C . SER A 1 163 ? 12.708 1.528 3.268 1.00 89.56 163 SER A C 1
ATOM 1229 O O . SER A 1 163 ? 12.954 0.548 2.569 1.00 89.56 163 SER A O 1
ATOM 1231 N N . SER A 1 164 ? 12.241 1.408 4.511 1.00 90.31 164 SER A N 1
ATOM 1232 C CA . SER A 1 164 ? 12.096 0.111 5.174 1.00 90.31 164 SER A CA 1
ATOM 1233 C C . SER A 1 164 ? 11.005 -0.747 4.533 1.00 90.31 164 SER A C 1
ATOM 1235 O O . SER A 1 164 ? 11.157 -1.964 4.456 1.00 90.31 164 SER A O 1
ATOM 1237 N N . LEU A 1 165 ? 9.923 -0.138 4.026 1.00 91.81 165 LEU A N 1
ATOM 1238 C CA . LEU A 1 165 ? 8.905 -0.853 3.255 1.00 91.81 165 LEU A CA 1
ATOM 1239 C C . LEU A 1 165 ? 9.469 -1.370 1.936 1.00 91.81 165 LEU A C 1
ATOM 1241 O O . LEU A 1 165 ? 9.257 -2.535 1.629 1.00 91.81 165 LEU A O 1
ATOM 1245 N N . VAL A 1 166 ? 10.186 -0.550 1.166 1.00 91.44 166 VAL A N 1
ATOM 1246 C CA . VAL A 1 166 ? 10.731 -0.955 -0.139 1.00 91.44 166 VAL A CA 1
ATOM 1247 C C . VAL A 1 166 ? 11.828 -2.009 0.031 1.00 91.44 166 VAL A C 1
ATOM 1249 O O . VAL A 1 166 ? 11.761 -3.057 -0.600 1.00 91.44 166 VAL A O 1
ATOM 1252 N N . ALA A 1 167 ? 12.779 -1.803 0.942 1.00 90.81 167 ALA A N 1
ATOM 1253 C CA . ALA A 1 167 ? 13.848 -2.766 1.222 1.00 90.81 167 ALA A CA 1
ATOM 1254 C C . ALA A 1 167 ? 13.359 -4.025 1.974 1.00 90.81 167 ALA A C 1
ATOM 1256 O O . ALA A 1 167 ? 14.098 -5.001 2.116 1.00 90.81 167 ALA A O 1
ATOM 1257 N N . ALA A 1 168 ? 12.113 -4.010 2.463 1.00 90.50 168 ALA A N 1
ATOM 1258 C CA . ALA A 1 168 ? 11.552 -5.001 3.377 1.00 90.50 168 ALA A CA 1
ATOM 1259 C C . ALA A 1 168 ? 12.432 -5.251 4.619 1.00 90.50 168 ALA A C 1
ATOM 1261 O O . ALA A 1 168 ? 12.624 -6.393 5.054 1.00 90.50 168 ALA A O 1
ATOM 1262 N N . ASP A 1 169 ? 12.961 -4.170 5.198 1.00 89.12 169 ASP A N 1
ATOM 1263 C CA . ASP A 1 169 ? 13.702 -4.207 6.456 1.00 89.12 169 ASP A CA 1
ATOM 1264 C C . ASP A 1 169 ? 12.721 -4.266 7.633 1.00 89.12 169 ASP A C 1
ATOM 1266 O O . ASP A 1 169 ? 12.158 -3.260 8.068 1.00 89.12 169 ASP A O 1
ATOM 1270 N N . ALA A 1 170 ? 12.513 -5.472 8.161 1.00 84.12 170 ALA A N 1
ATOM 1271 C CA . ALA A 1 170 ? 11.597 -5.711 9.272 1.00 84.12 170 ALA A CA 1
ATOM 1272 C C . ALA A 1 170 ? 12.005 -4.993 10.573 1.00 84.12 170 ALA A C 1
ATOM 1274 O O . ALA A 1 170 ? 11.135 -4.645 11.378 1.00 84.12 170 ALA A O 1
ATOM 1275 N N . TRP A 1 171 ? 13.306 -4.789 10.808 1.00 84.81 171 TRP A N 1
ATOM 1276 C CA . TRP A 1 171 ? 13.790 -4.150 12.030 1.00 84.81 171 TRP A CA 1
ATOM 1277 C C . TRP A 1 171 ? 13.516 -2.649 11.989 1.00 84.81 171 TRP A C 1
ATOM 1279 O O . TRP A 1 171 ? 12.886 -2.113 12.908 1.00 84.81 171 TRP A O 1
ATOM 1289 N N . GLU A 1 172 ? 13.904 -1.987 10.898 1.00 85.31 172 GLU A N 1
ATOM 1290 C CA . GLU A 1 172 ? 13.615 -0.567 10.714 1.00 85.31 172 GLU A CA 1
ATOM 1291 C C . GLU A 1 172 ? 12.109 -0.316 10.612 1.00 85.31 172 GLU A C 1
ATOM 1293 O O . GLU A 1 172 ? 11.604 0.624 11.229 1.00 85.31 172 GLU A O 1
ATOM 1298 N N . LEU A 1 173 ? 11.365 -1.192 9.923 1.00 86.56 173 LEU A N 1
ATOM 1299 C CA . LEU A 1 173 ? 9.910 -1.095 9.831 1.00 86.56 173 LEU A CA 1
ATOM 1300 C C . LEU A 1 173 ? 9.264 -1.183 11.220 1.00 86.56 173 LEU A C 1
ATOM 1302 O O . LEU A 1 173 ? 8.378 -0.393 11.546 1.00 86.56 173 LEU A O 1
ATOM 1306 N N . GLY A 1 174 ? 9.725 -2.088 12.086 1.00 85.31 174 GLY A N 1
ATOM 1307 C CA . GLY A 1 174 ? 9.263 -2.171 13.474 1.00 85.31 174 GLY A CA 1
ATOM 1308 C C . GLY A 1 174 ? 9.565 -0.907 14.281 1.00 85.31 174 GLY A C 1
ATOM 1309 O O . GLY A 1 174 ? 8.710 -0.421 15.026 1.00 85.31 174 GLY A O 1
ATOM 1310 N N . PHE A 1 175 ? 10.756 -0.335 14.112 1.00 83.88 175 PHE A N 1
ATOM 1311 C CA . PHE A 1 175 ? 11.153 0.897 14.790 1.00 83.88 175 PHE A CA 1
ATOM 1312 C C . PHE A 1 175 ? 10.331 2.106 14.328 1.00 83.88 175 PHE A C 1
ATOM 1314 O O . PHE A 1 175 ? 9.788 2.843 15.158 1.00 83.88 175 PHE A O 1
ATOM 1321 N N . VAL A 1 176 ? 10.206 2.298 13.014 1.00 84.06 176 VAL A N 1
ATOM 1322 C CA . VAL A 1 176 ? 9.530 3.457 12.430 1.00 84.06 176 VAL A CA 1
ATOM 1323 C C . VAL A 1 176 ? 8.022 3.379 12.631 1.00 84.06 176 VAL A C 1
ATOM 1325 O O . VAL A 1 176 ? 7.429 4.360 13.052 1.00 84.06 176 VAL A O 1
ATOM 1328 N N . THR A 1 177 ? 7.386 2.214 12.472 1.00 84.50 177 THR A N 1
ATOM 1329 C CA . THR A 1 177 ? 5.940 2.067 12.734 1.00 84.50 177 THR A CA 1
ATOM 1330 C C . THR A 1 177 ? 5.611 2.337 14.199 1.00 84.50 177 THR A C 1
ATOM 1332 O O . THR A 1 177 ? 4.640 3.034 14.490 1.00 84.50 177 THR A O 1
ATOM 1335 N N . LYS A 1 178 ? 6.460 1.891 15.134 1.00 80.88 178 LYS A N 1
ATOM 1336 C CA . LYS A 1 178 ? 6.303 2.207 16.557 1.00 80.88 178 LYS A CA 1
ATOM 1337 C C . LYS A 1 178 ? 6.503 3.690 16.864 1.00 80.88 178 LYS A C 1
ATOM 1339 O O . LYS A 1 178 ? 5.930 4.153 17.833 1.00 80.88 178 LYS A O 1
ATOM 1344 N N . ARG A 1 179 ? 7.306 4.436 16.104 1.00 77.06 179 ARG A N 1
ATOM 1345 C CA . ARG A 1 179 ? 7.471 5.887 16.310 1.00 77.06 179 ARG A CA 1
ATOM 1346 C C . ARG A 1 179 ? 6.386 6.711 15.621 1.00 77.06 179 ARG A C 1
ATOM 1348 O O . ARG A 1 179 ? 5.902 7.677 16.198 1.00 77.06 179 ARG A O 1
ATOM 1355 N N . THR A 1 180 ? 6.002 6.321 14.413 1.00 77.06 180 THR A N 1
ATOM 1356 C CA . THR A 1 180 ? 5.105 7.081 13.540 1.00 77.06 180 THR A CA 1
ATOM 1357 C C . THR A 1 180 ? 3.640 6.813 13.872 1.00 77.06 180 THR A C 1
ATOM 1359 O O . THR A 1 180 ? 2.858 7.750 14.000 1.00 77.06 180 THR A O 1
ATOM 1362 N N . PHE A 1 181 ? 3.249 5.549 14.070 1.00 80.75 181 PHE A N 1
ATOM 1363 C CA . PHE A 1 181 ? 1.839 5.184 14.262 1.00 80.75 181 PHE A CA 1
ATOM 1364 C C . PHE A 1 181 ? 1.366 5.269 15.714 1.00 80.75 181 PHE A C 1
ATOM 1366 O O . PHE A 1 181 ? 0.166 5.238 15.968 1.00 80.75 181 PHE A O 1
ATOM 1373 N N . THR A 1 182 ? 2.270 5.426 16.684 1.00 75.12 182 THR A N 1
ATOM 1374 C CA . THR A 1 182 ? 1.868 5.707 18.073 1.00 75.12 182 THR A CA 1
ATOM 1375 C C . THR A 1 182 ? 1.538 7.176 18.311 1.00 75.12 182 THR A C 1
ATOM 1377 O O . THR A 1 182 ? 1.051 7.508 19.388 1.00 75.12 182 THR A O 1
ATOM 1380 N N . VAL A 1 183 ? 1.811 8.060 17.345 1.00 81.69 183 VAL A N 1
ATOM 1381 C CA . VAL A 1 183 ? 1.404 9.468 17.381 1.00 81.69 183 VAL A CA 1
ATOM 1382 C C . VAL A 1 183 ? 0.046 9.581 16.676 1.00 81.69 183 VAL A C 1
ATOM 1384 O O . VAL A 1 183 ? -0.002 9.497 15.446 1.00 81.69 183 VAL A O 1
ATOM 1387 N N . PRO A 1 184 ? -1.073 9.771 17.405 1.00 82.81 184 PRO A N 1
ATOM 1388 C CA . PRO A 1 184 ? -2.414 9.639 16.828 1.00 82.81 184 PRO A CA 1
ATOM 1389 C C . PRO A 1 184 ? -2.691 10.599 15.670 1.00 82.81 184 PRO A C 1
ATOM 1391 O O . PRO A 1 184 ? -3.376 10.238 14.719 1.00 82.81 184 PRO A O 1
ATOM 1394 N N . GLN A 1 185 ? -2.145 11.818 15.722 1.00 79.38 185 GLN A N 1
ATOM 1395 C CA . GLN A 1 185 ? -2.327 12.808 14.660 1.00 79.38 185 GLN A CA 1
ATOM 1396 C C . GLN A 1 185 ? -1.680 12.353 13.349 1.00 79.38 185 GLN A C 1
ATOM 1398 O O . GLN A 1 185 ? -2.269 12.528 12.285 1.00 79.38 185 GLN A O 1
ATOM 1403 N N . ILE A 1 186 ? -0.491 11.752 13.435 1.00 77.56 186 ILE A N 1
ATOM 1404 C CA . ILE A 1 186 ? 0.241 11.253 12.271 1.00 77.56 186 ILE A CA 1
ATOM 1405 C C . ILE A 1 186 ? -0.475 10.031 11.699 1.00 77.56 186 ILE A C 1
ATOM 1407 O O . ILE A 1 186 ? -0.776 10.007 10.508 1.00 77.56 186 ILE A O 1
ATOM 1411 N N . GLU A 1 187 ? -0.804 9.058 12.552 1.00 86.69 187 GLU A N 1
ATOM 1412 C CA . GLU A 1 187 ? -1.541 7.854 12.158 1.00 86.69 187 GLU A CA 1
ATOM 1413 C C . GLU A 1 187 ? -2.853 8.206 11.455 1.00 86.69 187 GLU A C 1
ATOM 1415 O O . GLU A 1 187 ? -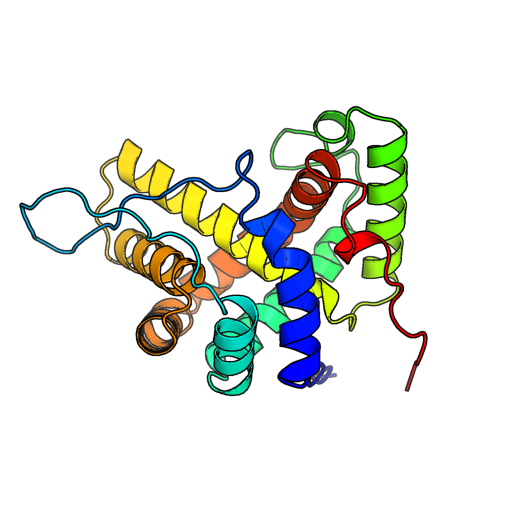3.106 7.737 10.347 1.00 86.69 187 GLU A O 1
ATOM 1420 N N . THR A 1 188 ? -3.668 9.068 12.064 1.00 84.56 188 THR A N 1
ATOM 1421 C CA . THR A 1 188 ? -4.996 9.392 11.540 1.00 84.56 188 THR A CA 1
ATOM 1422 C C . THR A 1 188 ? -4.912 10.235 10.273 1.00 84.56 188 THR A C 1
ATOM 1424 O O . THR A 1 188 ? -5.702 10.014 9.355 1.00 84.56 188 THR A O 1
ATOM 1427 N N . SER A 1 189 ? -3.948 11.159 10.182 1.00 83.25 189 SER A N 1
ATOM 1428 C CA . SER A 1 189 ? -3.702 11.928 8.956 1.00 83.25 189 SER A CA 1
ATOM 1429 C C . SER A 1 189 ? -3.297 11.011 7.800 1.00 83.25 189 SER A C 1
ATOM 1431 O O . SER A 1 189 ? -3.893 11.068 6.724 1.00 83.25 189 SER A O 1
ATOM 1433 N N . LEU A 1 190 ? -2.351 10.098 8.041 1.00 85.06 190 LEU A N 1
ATOM 1434 C CA . LEU A 1 190 ? -1.866 9.168 7.026 1.00 85.06 190 LEU A CA 1
ATOM 1435 C C . LEU A 1 190 ? -2.956 8.178 6.596 1.00 85.06 190 LEU A C 1
ATOM 1437 O O . LEU A 1 190 ? -3.172 7.987 5.402 1.00 85.06 190 LEU A O 1
ATOM 1441 N N . ARG A 1 191 ? -3.695 7.599 7.550 1.00 89.69 191 ARG A N 1
ATOM 1442 C CA . ARG A 1 191 ? -4.825 6.698 7.279 1.00 89.69 191 ARG A CA 1
ATOM 1443 C C . ARG A 1 191 ? -5.903 7.381 6.444 1.00 89.69 191 ARG A C 1
ATOM 1445 O O . ARG A 1 191 ? -6.365 6.806 5.460 1.00 89.69 191 ARG A O 1
ATOM 1452 N N . LYS A 1 192 ? -6.261 8.622 6.794 1.00 86.06 192 LYS A N 1
ATOM 1453 C CA . LYS A 1 192 ? -7.209 9.427 6.018 1.00 86.06 192 LYS A CA 1
ATOM 1454 C C . LYS A 1 192 ? -6.705 9.624 4.587 1.00 86.06 192 LYS A C 1
ATOM 1456 O O . LYS A 1 192 ? -7.424 9.285 3.651 1.00 86.06 192 LYS A O 1
ATOM 1461 N N . HIS A 1 193 ? -5.462 10.070 4.422 1.00 84.56 193 HIS A N 1
ATOM 1462 C CA . HIS A 1 193 ? -4.882 10.328 3.105 1.00 84.56 193 HIS A CA 1
ATOM 1463 C C . HIS A 1 193 ? -4.813 9.068 2.223 1.00 84.56 193 HIS A C 1
ATOM 1465 O O . HIS A 1 193 ? -5.161 9.117 1.046 1.00 84.56 193 HIS A O 1
ATOM 1471 N N . ILE A 1 194 ? -4.442 7.919 2.800 1.00 87.81 194 ILE A N 1
ATOM 1472 C CA . ILE A 1 194 ? -4.447 6.620 2.108 1.00 87.81 194 ILE A CA 1
ATOM 1473 C C . ILE A 1 194 ? -5.866 6.240 1.679 1.00 87.81 194 ILE A C 1
ATOM 1475 O O . ILE A 1 194 ? -6.078 5.855 0.530 1.00 87.81 194 ILE A O 1
ATOM 1479 N N . SER A 1 195 ? -6.843 6.360 2.584 1.00 83.75 195 SER A N 1
ATOM 1480 C CA . SER A 1 195 ? -8.231 5.982 2.299 1.00 83.75 195 SER A CA 1
ATOM 1481 C C . SER A 1 195 ? -8.852 6.825 1.183 1.00 83.75 195 SER A C 1
ATOM 1483 O O . SER A 1 195 ? -9.515 6.279 0.306 1.00 83.75 195 SER A O 1
ATOM 1485 N N . GLU A 1 196 ? -8.570 8.130 1.153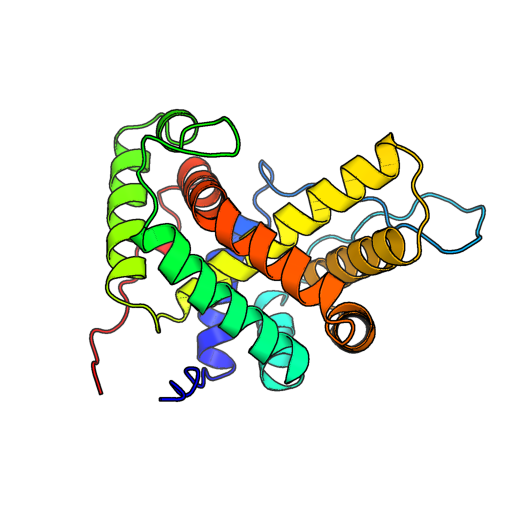 1.00 79.12 196 GLU A N 1
ATOM 1486 C CA . GLU A 1 196 ? -9.060 9.058 0.125 1.00 79.12 196 GLU A CA 1
ATOM 1487 C C . GLU A 1 196 ? -8.421 8.798 -1.247 1.00 79.12 196 GLU A C 1
ATOM 1489 O O . GLU A 1 196 ? -9.001 9.125 -2.279 1.00 79.12 196 GLU A O 1
ATOM 1494 N N . ARG A 1 197 ? -7.242 8.169 -1.280 1.00 80.25 197 ARG A N 1
ATOM 1495 C CA . ARG A 1 197 ? -6.489 7.897 -2.510 1.00 80.25 197 ARG A CA 1
ATOM 1496 C C . ARG A 1 197 ? -6.605 6.475 -3.024 1.00 80.25 197 ARG A C 1
ATOM 1498 O O . ARG A 1 197 ? -6.034 6.168 -4.070 1.00 80.25 197 ARG A O 1
ATOM 1505 N N . VAL A 1 198 ? -7.358 5.607 -2.351 1.00 85.31 198 VAL A N 1
ATOM 1506 C CA . VAL A 1 198 ? -7.454 4.194 -2.740 1.00 85.31 198 VAL A CA 1
ATOM 1507 C C . VAL A 1 198 ? -7.991 4.004 -4.165 1.00 85.31 198 VAL A C 1
ATOM 1509 O O . VAL A 1 198 ? -7.565 3.098 -4.876 1.00 85.31 198 VAL A O 1
ATOM 1512 N N . VAL A 1 199 ? -8.876 4.895 -4.618 1.00 81.75 199 VAL A N 1
ATOM 1513 C CA . VAL A 1 199 ? -9.444 4.874 -5.975 1.00 81.75 199 VAL A CA 1
ATOM 1514 C C . VAL A 1 199 ? -8.364 5.153 -7.019 1.00 81.75 199 VAL A C 1
ATOM 1516 O O . VAL A 1 199 ? -8.240 4.417 -7.996 1.00 81.75 199 VAL A O 1
ATOM 1519 N N . ILE A 1 200 ? -7.541 6.178 -6.784 1.00 82.31 200 ILE A N 1
ATOM 1520 C CA . ILE A 1 200 ? -6.405 6.533 -7.647 1.00 82.31 200 ILE A CA 1
ATOM 1521 C C . ILE A 1 200 ? -5.366 5.419 -7.627 1.00 82.31 200 ILE A C 1
ATOM 1523 O O . ILE A 1 200 ? -4.825 5.060 -8.671 1.00 82.31 200 ILE A O 1
ATOM 1527 N N . ALA A 1 201 ? -5.109 4.842 -6.454 1.00 87.38 201 ALA A N 1
ATOM 1528 C CA . ALA A 1 201 ? -4.212 3.712 -6.299 1.00 87.38 201 ALA A CA 1
ATOM 1529 C C . ALA A 1 201 ? -4.657 2.526 -7.171 1.00 87.38 201 ALA A C 1
ATOM 1531 O O . ALA A 1 201 ? -3.883 2.055 -8.001 1.00 87.38 201 ALA A O 1
ATOM 1532 N N . LEU A 1 202 ? -5.922 2.110 -7.062 1.00 89.19 202 LEU A N 1
ATOM 1533 C CA . LEU A 1 202 ? -6.499 1.047 -7.888 1.00 89.19 202 LEU A CA 1
ATOM 1534 C C . LEU A 1 202 ? -6.431 1.371 -9.383 1.00 89.19 202 LEU A C 1
ATOM 1536 O O . LEU A 1 202 ? -5.988 0.535 -10.169 1.00 89.19 202 LEU A O 1
ATOM 1540 N N . ALA A 1 203 ? -6.817 2.585 -9.778 1.00 87.94 203 ALA A N 1
ATOM 1541 C CA . ALA A 1 203 ? -6.758 3.019 -11.170 1.00 87.94 203 ALA A CA 1
ATOM 1542 C C . ALA A 1 203 ? -5.323 3.008 -11.718 1.00 87.94 203 ALA A C 1
ATOM 1544 O O . ALA A 1 203 ? -5.106 2.566 -12.839 1.00 87.94 203 ALA A O 1
ATOM 1545 N N . SER A 1 204 ? -4.336 3.422 -10.918 1.00 88.44 204 SER A N 1
ATOM 1546 C CA . SER A 1 204 ? -2.916 3.388 -11.291 1.00 88.44 204 SER A CA 1
ATOM 1547 C C . SER A 1 204 ? -2.418 1.962 -11.490 1.00 88.44 204 SER A C 1
ATOM 1549 O O . SER A 1 204 ? -1.735 1.681 -12.472 1.00 88.44 204 SER A O 1
ATOM 1551 N N . MET A 1 205 ? -2.775 1.054 -10.576 1.00 91.75 205 MET A N 1
ATOM 1552 C CA . MET A 1 205 ? -2.401 -0.355 -10.684 1.00 91.75 205 MET A CA 1
ATOM 1553 C C . MET A 1 205 ? -2.992 -0.972 -11.965 1.00 91.75 205 MET A C 1
ATOM 1555 O O . MET A 1 205 ? -2.281 -1.637 -12.711 1.00 91.75 205 MET A O 1
ATOM 1559 N N . VAL A 1 206 ? -4.272 -0.713 -12.260 1.00 90.94 206 VAL A N 1
ATOM 1560 C CA . VAL A 1 206 ? -4.949 -1.251 -13.455 1.00 90.94 206 VAL A CA 1
ATOM 1561 C C . VAL A 1 206 ? -4.456 -0.601 -14.749 1.00 90.94 206 VAL A C 1
ATOM 1563 O O . VAL A 1 206 ? -4.333 -1.285 -15.759 1.00 90.94 206 VAL A O 1
ATOM 1566 N N . ALA A 1 207 ? -4.170 0.703 -14.747 1.00 88.31 207 ALA A N 1
ATOM 1567 C CA . ALA A 1 207 ? -3.694 1.416 -15.933 1.00 88.31 207 ALA A CA 1
ATOM 1568 C C . ALA A 1 207 ? -2.350 0.875 -16.435 1.00 88.31 207 ALA A C 1
ATOM 1570 O O . ALA A 1 207 ? -2.086 0.885 -17.636 1.00 88.31 207 ALA A O 1
ATOM 1571 N N . VAL A 1 208 ? -1.514 0.409 -15.511 1.00 89.25 208 VAL A N 1
ATOM 1572 C CA . VAL A 1 208 ? -0.153 -0.032 -15.800 1.00 89.25 208 VAL A CA 1
ATOM 1573 C C . VAL A 1 208 ? -0.090 -1.480 -16.262 1.00 89.25 208 VAL A C 1
ATOM 1575 O O . VAL A 1 208 ? 0.622 -1.772 -17.220 1.00 89.25 208 VAL A O 1
ATOM 1578 N N . ASP A 1 209 ? -0.857 -2.372 -15.637 1.00 90.69 209 ASP A N 1
ATOM 1579 C CA . ASP A 1 209 ? -1.008 -3.744 -16.120 1.00 90.69 209 ASP A CA 1
ATOM 1580 C C . ASP A 1 209 ? -2.418 -4.282 -15.820 1.00 90.69 209 ASP A C 1
ATOM 1582 O O . ASP A 1 209 ? -2.637 -4.932 -14.793 1.00 90.69 209 ASP A O 1
ATOM 1586 N N . PRO A 1 210 ? -3.398 -4.068 -16.718 1.00 89.62 210 PRO A N 1
ATOM 1587 C CA . PRO A 1 210 ? -4.750 -4.591 -16.527 1.00 89.62 210 PRO A CA 1
ATOM 1588 C C . PRO A 1 210 ? -4.809 -6.129 -16.592 1.00 89.62 210 PRO A C 1
ATOM 1590 O O . PRO A 1 210 ? -5.816 -6.718 -16.199 1.00 89.62 210 PRO A O 1
ATOM 1593 N N . GLY A 1 211 ? -3.746 -6.787 -17.073 1.00 89.75 211 GLY A N 1
ATOM 1594 C CA . GLY A 1 211 ? -3.616 -8.240 -17.157 1.00 89.75 211 GLY A CA 1
ATOM 1595 C C . GLY A 1 211 ? -3.014 -8.893 -15.910 1.00 89.75 211 GLY A C 1
ATOM 1596 O O . GLY A 1 211 ? -2.967 -10.125 -15.851 1.00 89.75 211 GLY A O 1
ATOM 1597 N N . ALA A 1 212 ? -2.589 -8.111 -14.912 1.00 90.81 212 ALA A N 1
ATOM 1598 C CA . ALA A 1 212 ? -1.898 -8.627 -13.737 1.00 90.81 212 ALA A CA 1
ATOM 1599 C C . ALA A 1 212 ? -2.712 -9.700 -12.992 1.00 90.81 212 ALA A C 1
ATOM 1601 O O . ALA A 1 212 ? -3.923 -9.571 -12.781 1.00 90.81 212 ALA A O 1
ATOM 1602 N N . ALA A 1 213 ? -2.026 -10.751 -12.525 1.00 89.25 213 ALA A N 1
ATOM 1603 C CA . ALA A 1 213 ? -2.638 -11.860 -11.783 1.00 89.25 213 ALA A CA 1
ATOM 1604 C C . ALA A 1 213 ? -3.442 -11.382 -10.560 1.00 89.25 213 ALA A C 1
ATOM 1606 O O . ALA A 1 213 ? -4.518 -11.913 -10.285 1.00 89.25 213 ALA A O 1
ATOM 1607 N N . PHE A 1 214 ? -2.969 -10.310 -9.913 1.00 89.94 214 PHE A N 1
ATOM 1608 C CA . PHE A 1 214 ? -3.627 -9.630 -8.796 1.00 89.94 214 PHE A CA 1
ATOM 1609 C C . PHE A 1 214 ? -5.109 -9.303 -9.055 1.00 89.94 214 PHE A C 1
ATOM 1611 O O . PHE A 1 214 ? -5.933 -9.373 -8.144 1.00 89.94 214 PHE A O 1
ATOM 1618 N N . PHE A 1 215 ? -5.475 -8.973 -10.298 1.00 89.12 215 PHE A N 1
ATOM 1619 C CA . PHE A 1 215 ? -6.849 -8.621 -10.662 1.00 89.12 215 PHE A CA 1
ATOM 1620 C C . PHE A 1 215 ? -7.705 -9.813 -11.086 1.00 89.12 215 PHE A C 1
ATOM 1622 O O . PHE A 1 215 ? -8.925 -9.673 -11.164 1.00 89.12 215 PHE A O 1
ATOM 1629 N N . ASN A 1 216 ? -7.091 -10.947 -11.425 1.00 76.75 216 ASN A N 1
ATOM 1630 C CA . ASN A 1 216 ? -7.751 -12.063 -12.105 1.00 76.75 216 ASN A CA 1
ATOM 1631 C C . ASN A 1 216 ? -8.118 -13.220 -11.167 1.00 76.75 216 ASN A C 1
ATOM 1633 O O . ASN A 1 216 ? -9.074 -13.951 -11.443 1.00 76.75 216 ASN A O 1
ATOM 1637 N N . GLU A 1 217 ? -7.416 -13.379 -10.047 1.00 66.00 217 GLU A N 1
ATOM 1638 C CA . GLU A 1 217 ? -7.820 -14.330 -9.011 1.00 66.00 217 GLU A CA 1
ATOM 1639 C C . GLU A 1 217 ? -9.068 -13.822 -8.299 1.00 66.00 217 GLU A C 1
ATOM 1641 O O . GLU A 1 217 ? -9.080 -12.693 -7.841 1.00 66.00 217 GLU A O 1
ATOM 1646 N N . HIS A 1 218 ? -10.134 -14.612 -8.220 1.00 58.78 218 HIS A N 1
ATOM 1647 C CA . HIS A 1 218 ? -11.337 -14.209 -7.489 1.00 58.78 218 HIS A CA 1
ATOM 1648 C C . HIS A 1 218 ? -11.177 -14.587 -6.018 1.00 58.78 218 HIS A C 1
ATOM 1650 O O . HIS A 1 218 ? -10.697 -15.687 -5.722 1.00 58.78 218 HIS A O 1
ATOM 1656 N N . ALA A 1 219 ? -11.619 -13.726 -5.098 1.00 53.81 219 ALA A N 1
ATOM 1657 C CA . ALA A 1 219 ? -11.727 -14.109 -3.694 1.00 53.81 219 ALA A CA 1
ATOM 1658 C C . ALA A 1 219 ? -12.529 -15.420 -3.577 1.00 53.81 219 ALA A C 1
ATOM 1660 O O . ALA A 1 219 ? -13.599 -15.533 -4.191 1.00 53.81 219 ALA A O 1
ATOM 1661 N N . PRO A 1 220 ? -12.072 -16.430 -2.810 1.00 47.00 22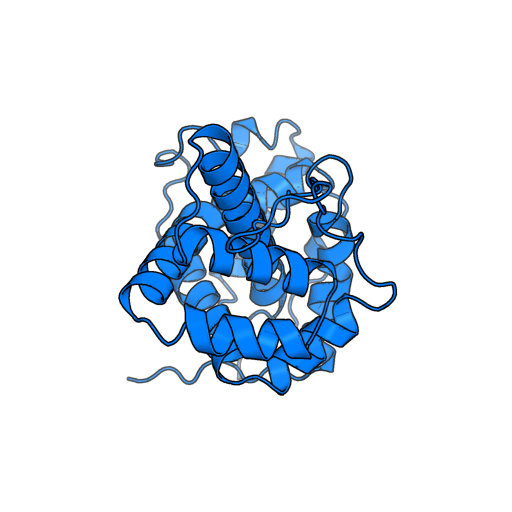0 PRO A N 1
ATOM 1662 C CA . PRO A 1 220 ? -12.910 -17.583 -2.537 1.00 47.00 220 PRO A CA 1
ATOM 1663 C C . PRO A 1 220 ? -14.174 -17.079 -1.843 1.00 47.00 220 PRO A C 1
ATOM 1665 O O . PRO A 1 220 ? -14.112 -16.520 -0.750 1.00 47.00 220 PRO A O 1
ATOM 1668 N N . VAL A 1 221 ? -15.327 -17.269 -2.486 1.00 36.16 221 VAL A N 1
ATOM 1669 C CA . VAL A 1 221 ? -16.635 -16.948 -1.911 1.00 36.16 221 VAL A CA 1
ATOM 1670 C C . VAL A 1 221 ? -16.863 -17.892 -0.731 1.00 36.16 221 VAL A C 1
ATOM 1672 O O . VAL A 1 221 ? -17.423 -18.976 -0.877 1.00 36.16 221 VAL A O 1
ATOM 1675 N N . ARG A 1 222 ? -16.373 -17.523 0.451 1.00 37.66 222 ARG A N 1
ATOM 1676 C CA . ARG A 1 222 ? -16.732 -18.158 1.717 1.00 37.66 222 ARG A CA 1
ATOM 1677 C C . ARG A 1 222 ? -17.043 -17.082 2.742 1.00 37.66 222 ARG A C 1
ATOM 1679 O O . ARG A 1 222 ? -16.172 -16.584 3.443 1.00 37.66 222 ARG A O 1
ATOM 1686 N N . LEU A 1 223 ? -18.331 -16.760 2.789 1.00 39.53 223 LEU A N 1
ATOM 1687 C CA . LEU A 1 223 ? -18.994 -16.184 3.949 1.00 39.53 223 LEU A CA 1
ATOM 1688 C C . LEU A 1 223 ? -18.964 -17.225 5.076 1.00 39.53 223 LEU A C 1
ATOM 1690 O O . LEU A 1 223 ? -19.552 -18.299 4.923 1.00 39.53 223 LEU A O 1
ATOM 1694 N N . HIS A 1 224 ? -18.310 -16.903 6.188 1.00 32.06 224 HIS A N 1
ATOM 1695 C CA . HIS A 1 224 ? -18.592 -17.499 7.491 1.00 32.06 224 HIS A CA 1
ATOM 1696 C C . HIS A 1 224 ? -18.714 -16.386 8.524 1.00 32.06 224 HIS A C 1
ATOM 1698 O O . HIS A 1 224 ? -17.774 -15.566 8.611 1.00 32.06 224 HIS A O 1
#

Foldseek 3Di:
DDDPQDDDALVLQLVLQVLLVCLLLPVVQDDWFWQQDPPDDDPTDTQDAADPSLSSLVSVLLVVAVLNVVLLSLLLLLLLVLLVPDDLVDQPPPDRLCNLQVDPLLVVLLVLQSVQCNVCSNRSNSSSLLLSLLLSLLRVLRVVCVVVVPNDPLNNLSSQCNNCSRHSPSVSVNVSSVVQSVPPVRSVVSSVSSSSCSSVSSSSSSSSPVPGPSSVDHGPPDDD

Sequence (224 aa):
MSIKSPVFTEAQVGAALAQAAGLIFHPQLFRPMPKITLGEVGAPSQTEPPADDWSGKIASSFVRLPVFADFIQRCAADAHKALSNDDPRVNPAGMKADEMCSSSHAQTVLARVRDELIKNPYDVKWIGVVVFALIRTLEETVDNATTSGDKSDMSFAVSMMNSSLVAADAWELGFVTKRTFTVPQIETSLRKHISERVVIALASMVAVDPGAAFFNEHAPVRLH